Protein AF-A0A932G6Z7-F1 (afdb_monomer)

Solvent-accessible surface area (backbone atoms only — not comparable to full-atom values): 11734 Å² total; per-residue (Å²): 140,89,85,80,84,85,82,80,88,73,84,84,80,87,80,90,82,91,85,89,89,85,85,88,85,91,76,89,72,91,90,67,85,64,51,85,61,76,85,54,89,70,87,65,60,94,90,57,90,73,66,77,22,74,39,89,26,41,50,73,53,43,53,80,39,81,58,28,50,72,47,30,84,80,73,46,45,48,89,40,76,70,43,25,54,58,33,58,74,62,15,55,50,76,65,65,54,74,70,35,68,55,57,52,36,61,40,43,44,22,76,56,15,65,65,66,54,43,67,32,51,52,54,34,50,53,53,47,52,73,16,43,62,43,94,51,55,69,46,75,47,73,41,75,95,32,43,83,56,83,87,63,54,68,69,57,55,51,51,52,51,48,52,52,47,51,50,48,40,62,76,69,61,64,72,81,77,77,80,76,76,82,124

Foldseek 3Di:
DDDDDDDDDDADDDDDDDDDDDDDDDDDDDDDDDDDADDDPDQDDPPDLHQYAPDQQALACQCVAACSVVCCVPQNYCVDVVSVVVSLVRRNLNPQAAQDAHAAAEHEEECAARPGHCVSSVSNLVSNVRRHNHPHHRYYDYHYPDYSDPPDPPVVVVVSVVVSVVSCCVRVVPDDDDPPPPD

Secondary structure (DSSP, 8-state):
----PPPP----------------------SS--B--SS----PPTT------SS---TTTGGGSGGGGGGHHHH--TTSHHHHHHHHHH-TGGGPPTTB-PPPEEEEEETT-SSS-THHHHHHHHHHHHHB-SSS-EEEEEETT--SSTT--HHHHHHHHHHHHHHHHHHHTPPPPP-----

Structure (mmCIF, N/CA/C/O backbone):
data_AF-A0A932G6Z7-F1
#
_entry.id   AF-A0A932G6Z7-F1
#
loop_
_atom_site.group_PDB
_atom_site.id
_atom_site.type_symbol
_atom_site.label_atom_id
_atom_site.label_alt_id
_atom_site.label_comp_id
_atom_site.label_asym_id
_atom_site.label_entity_id
_atom_site.label_seq_id
_atom_site.pdbx_PDB_ins_code
_atom_site.Cartn_x
_atom_site.Cartn_y
_atom_site.Cartn_z
_atom_site.occupancy
_atom_site.B_iso_or_equiv
_atom_site.auth_seq_id
_atom_site.auth_comp_id
_atom_site.auth_asym_id
_atom_site.auth_atom_id
_atom_site.pdbx_PDB_model_num
ATOM 1 N N . MET A 1 1 ? -9.486 -44.397 3.264 1.00 36.16 1 MET A N 1
ATOM 2 C CA . MET A 1 1 ? -10.185 -43.629 2.216 1.00 36.16 1 MET A CA 1
ATOM 3 C C . MET A 1 1 ? -10.495 -42.276 2.840 1.00 36.16 1 MET A C 1
ATOM 5 O O . MET A 1 1 ? -11.397 -42.195 3.659 1.00 36.16 1 MET A O 1
ATOM 9 N N . LEU A 1 2 ? -9.593 -41.308 2.655 1.00 29.39 2 LEU A N 1
ATOM 10 C CA . LEU A 1 2 ? -9.665 -39.984 3.281 1.00 29.39 2 LEU A CA 1
ATOM 11 C C . LEU A 1 2 ? -10.451 -39.061 2.356 1.00 29.39 2 LEU A C 1
ATOM 13 O O . LEU A 1 2 ? -10.068 -38.905 1.200 1.00 29.39 2 LEU A O 1
ATOM 17 N N . ASP A 1 3 ? -11.512 -38.472 2.888 1.00 29.34 3 ASP A N 1
ATOM 18 C CA . ASP A 1 3 ? -12.291 -37.419 2.250 1.00 29.34 3 ASP A CA 1
ATOM 19 C C . ASP A 1 3 ? -11.984 -36.110 3.001 1.00 29.34 3 ASP A C 1
ATOM 21 O O . ASP A 1 3 ? -12.070 -36.055 4.230 1.00 29.34 3 ASP A O 1
ATOM 25 N N . GLN A 1 4 ? -11.542 -35.079 2.286 1.00 30.92 4 GLN A N 1
ATOM 26 C CA . GLN A 1 4 ? -11.271 -33.731 2.803 1.00 30.92 4 GLN A CA 1
ATOM 27 C C . GLN A 1 4 ? -11.866 -32.736 1.803 1.00 30.92 4 GLN A C 1
ATOM 29 O O . GLN A 1 4 ? -11.413 -32.720 0.656 1.00 30.92 4 GLN A O 1
ATOM 34 N N . PRO A 1 5 ? -12.826 -31.873 2.182 1.00 38.75 5 PRO A N 1
ATOM 35 C CA . PRO A 1 5 ? -13.244 -30.797 1.306 1.00 38.75 5 PRO A CA 1
ATOM 36 C C . PRO A 1 5 ? -12.415 -29.527 1.545 1.00 38.75 5 PRO A C 1
ATOM 38 O O . PRO A 1 5 ? -12.174 -29.090 2.671 1.00 38.75 5 PRO A O 1
ATOM 41 N N . PHE A 1 6 ? -12.004 -28.939 0.425 1.00 31.73 6 PHE A N 1
ATOM 42 C CA . PHE A 1 6 ? -11.319 -27.660 0.272 1.00 31.73 6 PHE A CA 1
ATOM 43 C C . PHE A 1 6 ? -12.114 -26.487 0.877 1.00 31.73 6 PHE A C 1
ATOM 45 O O . PHE A 1 6 ? -13.291 -26.294 0.574 1.00 31.73 6 PHE A O 1
ATOM 52 N N . GLY A 1 7 ? -11.447 -25.656 1.684 1.00 30.70 7 GLY A N 1
ATOM 53 C CA . GLY A 1 7 ? -11.992 -24.404 2.215 1.00 30.70 7 GLY A CA 1
ATOM 54 C C . GLY A 1 7 ? -11.904 -23.258 1.202 1.00 30.70 7 GLY A C 1
ATOM 55 O O . GLY A 1 7 ? -10.824 -22.915 0.728 1.00 30.70 7 GLY A O 1
ATOM 56 N N . GLN A 1 8 ? -13.050 -22.657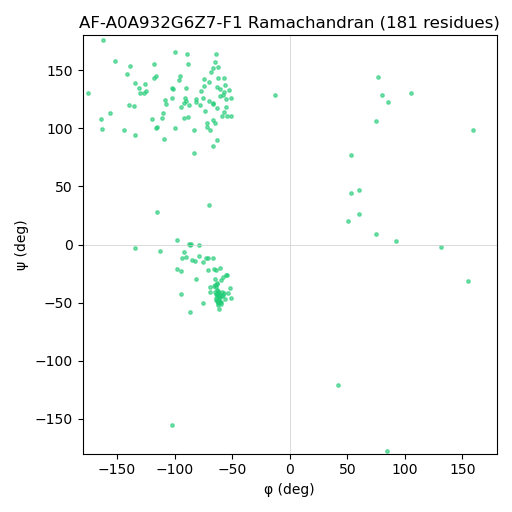 0.885 1.00 33.31 8 GLN A N 1
ATOM 57 C CA . GLN A 1 8 ? -13.179 -21.492 0.009 1.00 33.31 8 GLN A CA 1
ATOM 58 C C . GLN A 1 8 ? -12.611 -20.228 0.680 1.00 33.31 8 GLN A C 1
ATOM 60 O O . GLN A 1 8 ? -13.047 -19.831 1.761 1.00 33.31 8 GLN A O 1
ATOM 65 N N . GLY A 1 9 ? -11.649 -19.573 0.024 1.00 29.45 9 GLY A N 1
ATOM 66 C CA . GLY A 1 9 ? -11.126 -18.267 0.422 1.00 29.45 9 GLY A CA 1
ATOM 67 C C . GLY A 1 9 ? -12.145 -17.163 0.147 1.00 29.45 9 GLY A C 1
ATOM 68 O O . GLY A 1 9 ? -12.299 -16.721 -0.988 1.00 29.45 9 GLY A O 1
ATOM 69 N N . GLN A 1 10 ? -12.850 -16.718 1.185 1.00 31.25 10 GLN A N 1
ATOM 70 C CA . GLN A 1 10 ? -13.797 -15.608 1.101 1.00 31.25 10 GLN A CA 1
ATOM 71 C C . GLN A 1 10 ? -13.101 -14.301 1.505 1.00 31.25 10 GLN A C 1
ATOM 73 O O . GLN A 1 10 ? -12.626 -14.152 2.633 1.00 31.25 10 GLN A O 1
ATOM 78 N N . LEU A 1 11 ? -13.044 -13.347 0.573 1.00 31.05 11 LEU A N 1
ATOM 79 C CA . LEU A 1 11 ? -12.579 -11.981 0.810 1.00 31.05 11 LEU A CA 1
ATOM 80 C C . LEU A 1 11 ? -13.435 -11.349 1.927 1.00 31.05 11 LEU A C 1
ATOM 82 O O . LEU A 1 11 ? -14.637 -11.144 1.749 1.00 31.05 11 LEU A O 1
ATOM 86 N N . ARG A 1 12 ? -12.850 -11.036 3.090 1.00 35.59 12 ARG A N 1
ATOM 87 C CA . ARG A 1 12 ? -13.565 -10.309 4.154 1.00 35.59 12 ARG A CA 1
ATOM 88 C C . ARG A 1 12 ? -13.533 -8.806 3.879 1.00 35.59 12 ARG A C 1
ATOM 90 O O . ARG A 1 12 ? -12.562 -8.129 4.203 1.00 35.59 12 ARG A O 1
ATOM 97 N N . LEU A 1 13 ? -14.622 -8.298 3.307 1.00 29.23 13 LEU A N 1
ATOM 98 C CA . LEU A 1 13 ? -14.955 -6.875 3.242 1.00 29.23 13 LEU A CA 1
ATOM 99 C C . LEU A 1 13 ? -15.599 -6.455 4.573 1.00 29.23 13 LEU A C 1
ATOM 101 O O . LEU A 1 13 ? -16.587 -7.055 4.992 1.00 29.23 13 LEU A O 1
ATOM 105 N N . VAL A 1 14 ? -15.070 -5.432 5.241 1.00 33.81 14 VAL A N 1
ATOM 106 C CA . VAL A 1 14 ? -15.697 -4.857 6.445 1.00 33.81 14 VAL A CA 1
ATOM 107 C C . VAL A 1 14 ? -16.409 -3.558 6.062 1.00 33.81 14 VAL A C 1
ATOM 109 O O . VAL A 1 14 ? -15.795 -2.671 5.473 1.00 33.81 14 VAL A O 1
ATOM 112 N N . ARG A 1 15 ? -17.704 -3.441 6.396 1.00 31.11 15 ARG A N 1
ATOM 113 C CA . ARG A 1 15 ? -18.511 -2.212 6.282 1.00 31.11 15 ARG A CA 1
ATOM 114 C C . ARG A 1 15 ? -19.273 -1.958 7.597 1.00 31.11 15 ARG A C 1
ATOM 116 O O . ARG A 1 15 ? -19.944 -2.866 8.072 1.00 31.11 15 ARG A O 1
ATOM 123 N N . GLN A 1 16 ? -19.243 -0.697 8.060 1.00 30.94 16 GLN A N 1
ATOM 124 C CA . GLN A 1 16 ? -19.968 -0.068 9.199 1.00 30.94 16 GLN A CA 1
ATOM 125 C C . GLN A 1 16 ? -19.422 -0.399 10.609 1.00 30.94 16 GLN A C 1
ATOM 127 O O . GLN A 1 16 ? -18.936 -1.499 10.824 1.00 30.94 16 GLN A O 1
ATOM 132 N N . SER A 1 17 ? -19.409 0.497 11.612 1.00 28.52 17 SER A N 1
ATOM 133 C CA . SER A 1 17 ? -20.384 1.527 12.026 1.00 28.52 17 SER A CA 1
ATOM 134 C C . SER A 1 17 ? -19.762 2.755 12.736 1.00 28.52 17 SER A C 1
ATOM 136 O O . SER A 1 17 ? -18.696 2.670 13.335 1.00 28.52 17 SER A O 1
ATOM 138 N N . LYS A 1 18 ? -20.496 3.880 12.721 1.00 30.78 18 LYS A N 1
ATOM 139 C CA . LYS A 1 18 ? -20.180 5.197 13.319 1.00 30.78 18 LYS A CA 1
ATOM 140 C C . LYS A 1 18 ? -20.028 5.172 14.852 1.00 30.78 18 LYS A C 1
ATOM 142 O O . LYS A 1 18 ? -20.862 4.570 15.522 1.00 30.78 18 LYS A O 1
ATOM 147 N N . GLY A 1 19 ? -19.088 5.956 15.402 1.00 26.06 19 GLY A N 1
ATOM 148 C CA . GLY A 1 19 ? -19.134 6.366 16.814 1.00 26.06 19 GLY A CA 1
ATOM 149 C C . GLY A 1 19 ? -17.822 6.821 17.475 1.00 26.06 19 GLY A C 1
ATOM 150 O O . GLY A 1 19 ? -17.115 6.006 18.045 1.00 26.06 19 GLY A O 1
ATOM 151 N N . LEU A 1 20 ? -17.649 8.148 17.533 1.00 26.67 20 LEU A N 1
ATOM 152 C CA . LEU A 1 20 ? -17.114 8.944 18.655 1.00 26.67 20 LEU A CA 1
ATOM 153 C C . LEU A 1 20 ? -15.590 9.063 18.942 1.00 26.67 20 LEU A C 1
ATOM 155 O O . LEU A 1 20 ? -14.887 8.109 19.246 1.00 26.67 20 LEU A O 1
ATOM 159 N N . PHE A 1 21 ? -15.227 10.349 19.059 1.00 25.97 21 PHE A N 1
ATOM 160 C CA . PHE A 1 21 ? -14.163 11.020 19.822 1.00 25.97 21 PHE A CA 1
ATOM 161 C C . PHE A 1 21 ? -12.904 11.563 19.126 1.00 25.97 21 PHE A C 1
ATOM 163 O O . PHE A 1 21 ? -12.244 10.935 18.308 1.00 25.97 21 PHE A O 1
ATOM 170 N N . LYS A 1 22 ? -12.666 12.832 19.484 1.00 26.36 22 LYS A N 1
ATOM 171 C CA . LYS A 1 22 ? -11.754 13.832 18.936 1.00 26.36 22 LYS A CA 1
ATOM 172 C C . LYS A 1 22 ? -10.363 13.765 19.575 1.00 26.36 22 LYS A C 1
ATOM 174 O O . LYS A 1 22 ? -10.242 13.511 20.767 1.00 26.36 22 LYS A O 1
ATOM 179 N N . ASN A 1 23 ? -9.417 14.256 18.776 1.00 22.56 23 ASN A N 1
ATOM 180 C CA . ASN A 1 23 ? -8.182 14.967 19.114 1.00 22.56 23 ASN A CA 1
ATOM 181 C C . ASN A 1 23 ? -6.902 14.185 19.458 1.00 22.56 23 ASN A C 1
ATOM 183 O O . ASN A 1 23 ? -6.791 13.500 20.465 1.00 22.56 23 ASN A O 1
ATOM 187 N N . THR A 1 24 ? -5.903 14.530 18.634 1.00 24.61 24 THR A N 1
ATOM 188 C CA . THR A 1 24 ? -4.466 14.627 18.910 1.00 24.61 24 THR A CA 1
ATOM 189 C C . THR A 1 24 ? -3.709 13.312 19.019 1.00 24.61 24 THR A C 1
ATOM 191 O O . THR A 1 24 ? -3.724 12.681 20.060 1.00 24.61 24 THR A O 1
ATOM 194 N N . PHE A 1 25 ? -2.916 12.987 17.991 1.00 24.73 25 PHE A N 1
ATOM 195 C CA . PHE A 1 25 ? -1.488 12.713 18.191 1.00 24.73 25 PHE A CA 1
ATOM 196 C C . PHE A 1 25 ? -0.728 12.767 16.857 1.00 24.73 25 PHE A C 1
ATOM 198 O O . PHE A 1 25 ? -0.855 11.902 15.998 1.00 24.73 25 PHE A O 1
ATOM 205 N N . 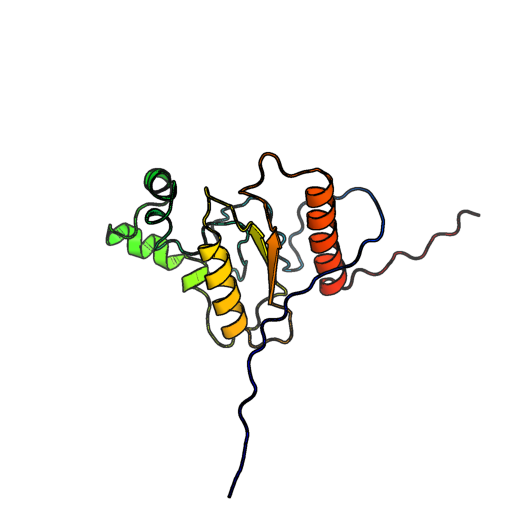LYS A 1 26 ? 0.072 13.823 16.695 1.00 25.59 26 LYS A N 1
ATOM 206 C CA . LYS A 1 26 ? 1.150 13.923 15.711 1.00 25.59 26 LYS A CA 1
ATOM 207 C C . LYS A 1 26 ? 2.434 13.615 16.480 1.00 25.59 26 LYS A C 1
ATOM 209 O O . LYS A 1 26 ? 2.895 14.473 17.222 1.00 25.59 26 LYS A O 1
ATOM 214 N N . SER A 1 27 ? 2.970 12.400 16.382 1.00 24.16 27 SER A N 1
ATOM 215 C CA . SER A 1 27 ? 4.398 12.116 16.616 1.00 24.16 27 SER A CA 1
ATOM 216 C C . SER A 1 27 ? 4.745 10.651 16.320 1.00 24.16 27 SER A C 1
ATOM 218 O O . SER A 1 27 ? 4.067 9.732 16.758 1.00 24.16 27 SER A O 1
ATOM 220 N N . SER A 1 28 ? 5.807 10.498 15.527 1.00 31.17 28 SER A N 1
ATOM 221 C CA . SER A 1 28 ? 6.764 9.386 15.404 1.00 31.17 28 SER A CA 1
ATOM 222 C C . SER A 1 28 ? 6.732 8.326 16.508 1.00 31.17 28 SER A C 1
ATOM 224 O O . SER A 1 28 ? 7.012 8.703 17.639 1.00 31.17 28 SER A O 1
ATOM 226 N N . TRP A 1 29 ? 6.633 7.024 16.188 1.00 27.31 29 TRP A N 1
ATOM 227 C CA . TRP A 1 29 ? 7.023 5.972 17.145 1.00 27.31 29 TRP A CA 1
ATOM 228 C C . TRP A 1 29 ? 7.680 4.746 16.493 1.00 27.31 29 TRP A C 1
ATOM 230 O O . TRP A 1 29 ? 7.037 3.827 15.991 1.00 27.31 29 TRP A O 1
ATOM 240 N N . HIS A 1 30 ? 9.014 4.749 16.556 1.00 28.64 30 HIS A N 1
ATOM 241 C CA . HIS A 1 30 ? 9.853 3.555 16.586 1.00 28.64 30 HIS A CA 1
ATOM 242 C C . HIS A 1 30 ? 9.490 2.737 17.840 1.00 28.64 30 HIS A C 1
ATOM 244 O O . HIS A 1 30 ? 9.384 3.313 18.920 1.00 28.64 30 HIS A O 1
ATOM 250 N N . GLY A 1 31 ? 9.316 1.415 17.720 1.00 23.75 31 GLY A N 1
ATOM 251 C CA . GLY A 1 31 ? 9.222 0.522 18.893 1.00 23.75 31 GLY A CA 1
ATOM 252 C C . GLY A 1 31 ? 8.065 -0.483 18.927 1.00 23.75 31 GLY A C 1
ATOM 253 O O . GLY A 1 31 ? 8.016 -1.310 19.830 1.00 23.75 31 GLY A O 1
ATOM 254 N N . GLY A 1 32 ? 7.167 -0.487 17.942 1.00 26.03 32 GLY A N 1
ATOM 255 C CA . GLY A 1 32 ? 6.090 -1.476 17.848 1.00 26.03 32 GLY A CA 1
ATOM 256 C C . GLY A 1 32 ? 5.517 -1.473 16.442 1.00 26.03 32 GLY A C 1
ATOM 257 O O . GLY A 1 32 ? 4.768 -0.575 16.087 1.00 26.03 32 GLY A O 1
ATOM 258 N N . ARG A 1 33 ? 5.953 -2.430 15.614 1.00 33.78 33 ARG A N 1
ATOM 259 C CA . ARG A 1 33 ? 5.746 -2.451 14.156 1.00 33.78 33 ARG A CA 1
ATOM 260 C C . ARG A 1 33 ? 4.259 -2.541 13.781 1.00 33.78 33 ARG A C 1
ATOM 262 O O . ARG A 1 33 ? 3.732 -3.640 13.614 1.00 33.78 33 ARG A O 1
ATOM 269 N N . LEU A 1 34 ? 3.628 -1.381 13.625 1.00 33.59 34 LEU A N 1
ATOM 270 C CA . LEU A 1 34 ? 2.412 -1.153 12.853 1.00 33.59 34 LEU A CA 1
ATOM 271 C C . LEU A 1 34 ? 2.723 -0.172 11.732 1.00 33.59 34 LEU A C 1
ATOM 273 O O . LEU A 1 34 ? 3.513 0.752 11.921 1.00 33.59 34 LEU A O 1
ATOM 277 N N . VAL A 1 35 ? 2.102 -0.378 10.574 1.00 41.88 35 VAL A N 1
ATOM 278 C CA . VAL A 1 35 ? 2.218 0.551 9.453 1.00 41.88 35 VAL A CA 1
ATOM 279 C C . VAL A 1 35 ? 0.878 1.241 9.246 1.00 41.88 35 VAL A C 1
ATOM 281 O O . VAL A 1 35 ? -0.094 0.614 8.827 1.00 41.88 35 VAL A O 1
ATOM 284 N N . ASP A 1 36 ? 0.842 2.527 9.589 1.00 33.22 36 ASP A N 1
ATOM 285 C CA . ASP A 1 36 ? -0.224 3.454 9.217 1.00 33.22 36 ASP A CA 1
ATOM 286 C C . ASP A 1 36 ? 0.191 4.204 7.946 1.00 33.22 36 ASP A C 1
ATOM 288 O O . ASP A 1 36 ? 1.372 4.456 7.707 1.00 33.22 36 ASP A O 1
ATOM 292 N N . SER A 1 37 ? -0.782 4.499 7.094 1.00 39.56 37 SER A N 1
ATOM 293 C CA . SER A 1 37 ? -0.567 4.825 5.693 1.00 39.56 37 SER A CA 1
ATOM 294 C C . SER A 1 37 ? -1.351 6.042 5.239 1.00 39.56 37 SER A C 1
ATOM 296 O O . SER A 1 37 ? -2.509 5.988 4.814 1.00 39.56 37 SER A O 1
ATOM 298 N N . ALA A 1 38 ? -0.673 7.173 5.305 1.00 29.20 38 ALA A N 1
ATOM 299 C CA . ALA A 1 38 ? -0.937 8.324 4.466 1.00 29.20 38 ALA A CA 1
ATOM 300 C C . ALA A 1 38 ? 0.434 8.886 4.076 1.00 29.20 38 ALA A C 1
ATOM 302 O O . ALA A 1 38 ? 1.235 9.196 4.953 1.00 29.20 38 ALA A O 1
ATOM 303 N N . ASP A 1 39 ? 0.706 8.931 2.773 1.00 27.58 39 ASP A N 1
ATOM 304 C CA . ASP A 1 39 ? 1.860 9.593 2.161 1.00 27.58 39 ASP A CA 1
ATOM 305 C C . ASP A 1 39 ? 3.247 9.222 2.701 1.00 27.58 39 ASP A C 1
ATOM 307 O O . ASP A 1 39 ? 3.895 10.018 3.379 1.00 27.58 39 ASP A O 1
ATOM 311 N N . THR A 1 40 ? 3.800 8.060 2.334 1.00 27.48 40 THR A N 1
ATOM 312 C CA . THR A 1 40 ? 5.269 7.972 2.209 1.00 27.48 40 THR A CA 1
ATOM 313 C C . THR A 1 40 ? 5.717 6.853 1.271 1.00 27.48 40 THR A C 1
ATOM 315 O O . THR A 1 40 ? 5.616 5.667 1.591 1.00 27.48 40 THR A O 1
ATOM 318 N N . ALA A 1 41 ? 6.314 7.231 0.139 1.00 28.42 41 ALA A N 1
ATOM 319 C CA . ALA A 1 41 ? 7.280 6.391 -0.559 1.00 28.42 41 ALA A CA 1
ATOM 320 C C . ALA A 1 41 ? 8.527 6.274 0.334 1.00 28.42 41 ALA A C 1
ATOM 322 O O . ALA A 1 41 ? 9.452 7.076 0.245 1.00 28.42 41 ALA A O 1
ATOM 323 N N . SER A 1 42 ? 8.524 5.336 1.283 1.00 29.27 42 SER A N 1
ATOM 324 C CA . SER A 1 42 ? 9.700 5.080 2.114 1.00 29.27 42 SER A CA 1
ATOM 325 C C . SER A 1 42 ? 10.556 3.991 1.471 1.00 29.27 42 SER A C 1
ATOM 327 O O . SER A 1 42 ? 10.100 2.876 1.227 1.00 29.27 42 SER A O 1
ATOM 329 N N . ARG A 1 43 ? 11.816 4.338 1.181 1.00 29.70 43 ARG A N 1
ATOM 330 C CA . ARG A 1 43 ? 12.888 3.381 0.890 1.00 29.70 43 ARG A CA 1
ATOM 331 C C . ARG A 1 43 ? 13.038 2.464 2.103 1.00 29.70 43 ARG A C 1
ATOM 333 O O . ARG A 1 43 ? 13.473 2.913 3.160 1.00 29.70 43 ARG A O 1
ATOM 340 N N . THR A 1 44 ? 12.669 1.198 1.967 1.00 33.94 44 THR A N 1
ATOM 341 C CA . THR A 1 44 ? 12.939 0.186 2.991 1.00 33.94 44 THR A CA 1
ATOM 342 C C . THR A 1 44 ? 14.317 -0.412 2.740 1.00 33.94 44 THR A C 1
ATOM 344 O O . THR A 1 44 ? 14.567 -0.954 1.663 1.00 33.94 44 THR A O 1
ATOM 347 N N . ALA A 1 45 ? 15.210 -0.287 3.722 1.00 27.33 45 ALA A N 1
ATOM 348 C CA . ALA A 1 45 ? 16.475 -1.012 3.752 1.00 27.33 45 ALA A CA 1
ATOM 349 C C . ALA A 1 45 ? 16.230 -2.528 3.881 1.00 27.33 45 ALA A C 1
ATOM 351 O O . ALA A 1 45 ? 15.170 -2.964 4.340 1.00 27.33 45 ALA A O 1
ATOM 352 N N . GLU A 1 46 ? 17.216 -3.321 3.458 1.00 27.00 46 GLU A N 1
ATOM 353 C CA . GLU A 1 46 ? 17.182 -4.784 3.491 1.00 27.00 46 GLU A CA 1
ATOM 354 C C . GLU A 1 46 ? 16.800 -5.311 4.885 1.00 27.00 46 GLU A C 1
ATOM 356 O O . GLU A 1 46 ? 17.414 -4.964 5.893 1.00 27.00 46 GLU A O 1
ATOM 361 N N . GLY A 1 47 ? 15.766 -6.156 4.942 1.00 33.94 47 GLY A N 1
ATOM 362 C CA . GLY A 1 47 ? 15.319 -6.816 6.174 1.00 33.94 47 GLY A CA 1
ATOM 363 C C . GLY A 1 47 ? 14.230 -6.094 6.975 1.00 33.94 47 GLY A C 1
ATOM 364 O O . GLY A 1 47 ? 13.837 -6.601 8.025 1.00 33.94 47 GLY A O 1
ATOM 365 N N . ASP A 1 48 ? 13.706 -4.959 6.504 1.00 36.44 48 ASP A N 1
ATOM 366 C CA . ASP A 1 48 ? 12.614 -4.252 7.182 1.00 36.44 48 ASP A CA 1
ATOM 367 C C . ASP A 1 48 ? 11.243 -4.719 6.650 1.00 36.44 48 ASP A C 1
ATOM 369 O O . ASP A 1 48 ? 10.861 -4.406 5.523 1.00 36.44 48 ASP A O 1
ATOM 373 N N . ASP A 1 49 ? 10.477 -5.465 7.460 1.00 46.28 49 ASP A N 1
ATOM 374 C CA . ASP A 1 49 ? 9.109 -5.943 7.156 1.00 46.28 49 ASP A CA 1
ATOM 375 C C . ASP A 1 49 ? 8.061 -4.797 7.139 1.00 46.28 49 ASP A C 1
ATOM 377 O O . ASP A 1 49 ? 6.915 -4.961 7.574 1.00 46.28 49 ASP A O 1
ATOM 381 N N . ARG A 1 50 ? 8.448 -3.595 6.695 1.00 44.56 50 ARG A N 1
ATOM 382 C CA . ARG A 1 50 ? 7.553 -2.443 6.561 1.00 44.56 50 ARG A CA 1
ATOM 383 C C . ARG A 1 50 ? 6.720 -2.608 5.304 1.00 44.56 50 ARG A C 1
ATOM 385 O O . ARG A 1 50 ? 7.230 -2.673 4.192 1.00 44.56 50 ARG A O 1
ATOM 392 N N . VAL A 1 51 ? 5.413 -2.652 5.503 1.00 44.06 51 VAL A N 1
ATOM 393 C CA . VAL A 1 51 ? 4.423 -2.711 4.438 1.00 44.06 51 VAL A CA 1
ATOM 394 C C . VAL A 1 51 ? 4.054 -1.288 4.010 1.00 44.06 51 VAL A C 1
ATOM 396 O O . VAL A 1 51 ? 3.388 -0.601 4.774 1.00 44.06 51 VAL A O 1
ATOM 399 N N . PRO A 1 52 ? 4.443 -0.809 2.821 1.00 44.38 52 PRO A N 1
ATOM 400 C CA . PRO A 1 52 ? 4.042 0.519 2.366 1.00 44.38 52 PRO A CA 1
ATOM 401 C C . PRO A 1 52 ? 2.538 0.555 2.082 1.00 44.38 52 PRO A C 1
ATOM 403 O O . PRO A 1 52 ? 1.968 -0.438 1.630 1.00 44.38 52 PRO A O 1
ATOM 406 N N . ALA A 1 53 ? 1.886 1.703 2.289 1.00 47.97 53 ALA A N 1
ATOM 407 C CA . ALA A 1 53 ? 0.501 1.880 1.852 1.00 47.97 53 ALA A CA 1
ATOM 408 C C . ALA A 1 53 ? 0.204 3.256 1.230 1.00 47.97 53 ALA A C 1
ATOM 410 O O . ALA A 1 53 ? 0.947 4.212 1.431 1.00 47.97 53 ALA A O 1
ATOM 411 N N . GLN A 1 54 ? -0.813 3.269 0.350 1.00 51.31 54 GLN A N 1
ATOM 412 C CA . GLN A 1 54 ? -1.076 4.276 -0.706 1.00 51.31 54 GLN A CA 1
ATOM 413 C C . GLN A 1 54 ? 0.124 4.594 -1.614 1.00 51.31 54 GLN A C 1
ATOM 415 O O . GLN A 1 54 ? 0.172 5.624 -2.277 1.00 51.31 54 GLN A O 1
ATOM 420 N N . GLY A 1 55 ? 1.103 3.692 -1.650 1.00 65.75 55 GLY A N 1
ATOM 421 C CA . GLY A 1 55 ? 2.318 3.847 -2.430 1.00 65.75 55 GLY A CA 1
ATOM 422 C C . GLY A 1 55 ? 2.280 3.073 -3.739 1.00 65.75 55 GLY A C 1
ATOM 423 O O . GLY A 1 55 ? 1.500 2.141 -3.937 1.00 65.75 55 GLY A O 1
ATOM 424 N N . VAL A 1 56 ? 3.215 3.415 -4.612 1.00 83.75 56 VAL A N 1
ATOM 425 C CA . VAL A 1 56 ? 3.593 2.568 -5.736 1.00 83.75 56 VAL A CA 1
ATOM 426 C C . VAL A 1 56 ? 4.219 1.282 -5.177 1.00 83.75 56 VAL A C 1
ATOM 428 O O . VAL A 1 56 ? 5.335 1.291 -4.671 1.00 83.75 56 VAL A O 1
ATOM 431 N N . MET A 1 57 ? 3.483 0.168 -5.206 1.00 86.94 57 MET A N 1
ATOM 432 C CA . MET A 1 57 ? 3.932 -1.108 -4.602 1.00 86.94 57 MET A CA 1
ATOM 433 C C . MET A 1 57 ? 4.540 -2.085 -5.611 1.00 86.94 57 MET A C 1
ATOM 435 O O . MET A 1 57 ? 5.285 -2.996 -5.246 1.00 86.94 57 MET A O 1
ATOM 439 N N . ASP A 1 58 ? 4.219 -1.901 -6.889 1.00 94.38 58 ASP A N 1
ATOM 440 C CA . ASP A 1 58 ? 4.771 -2.684 -7.992 1.00 94.38 58 ASP A CA 1
ATOM 441 C C . ASP A 1 58 ? 5.706 -1.775 -8.782 1.00 94.38 58 ASP A C 1
ATOM 443 O O . ASP A 1 58 ? 5.297 -1.081 -9.715 1.00 94.38 58 ASP A O 1
ATOM 447 N N . MET A 1 59 ? 6.972 -1.785 -8.377 1.00 94.62 59 MET A N 1
ATOM 448 C CA . MET A 1 59 ? 7.997 -0.936 -8.973 1.00 94.62 59 MET A CA 1
ATOM 449 C C . MET A 1 59 ? 8.399 -1.400 -10.376 1.00 94.62 59 MET A C 1
ATOM 451 O O . MET A 1 59 ? 9.050 -0.655 -11.094 1.00 94.62 59 MET A O 1
ATOM 455 N N . LEU A 1 60 ? 7.996 -2.600 -10.805 1.00 96.31 60 LEU A N 1
ATOM 456 C CA . LEU A 1 60 ? 8.312 -3.102 -12.144 1.00 96.31 60 LEU A CA 1
ATOM 457 C C . LEU A 1 60 ? 7.258 -2.724 -13.182 1.00 96.31 60 LEU A C 1
ATOM 459 O O . LEU A 1 60 ? 7.452 -2.949 -14.372 1.00 96.31 60 LEU A O 1
ATOM 463 N N . ARG A 1 61 ? 6.105 -2.197 -12.763 1.00 96.31 61 ARG A N 1
ATOM 464 C CA . ARG A 1 61 ? 5.015 -1.875 -13.694 1.00 96.31 61 ARG A CA 1
ATOM 465 C C . ARG A 1 61 ? 4.378 -0.513 -13.482 1.00 96.31 61 ARG A C 1
ATOM 467 O O . ARG A 1 61 ? 3.514 -0.162 -14.275 1.00 96.31 61 ARG A O 1
ATOM 474 N N . PHE A 1 62 ? 4.780 0.255 -12.470 1.00 94.06 62 PHE A N 1
ATOM 475 C CA . PHE A 1 62 ? 4.156 1.550 -12.165 1.00 94.06 62 PHE A CA 1
ATOM 476 C C . PHE A 1 62 ? 4.116 2.508 -13.362 1.00 94.06 62 PHE A C 1
ATOM 478 O O . PHE A 1 62 ? 3.086 3.117 -13.625 1.00 94.06 62 PHE A O 1
ATOM 485 N N . HIS A 1 63 ? 5.203 2.575 -14.136 1.00 94.19 63 HIS A N 1
ATOM 486 C CA . HIS A 1 63 ? 5.333 3.461 -15.294 1.00 94.19 63 HIS A CA 1
ATOM 487 C C . HIS A 1 63 ? 4.394 3.095 -16.454 1.00 94.19 63 HIS A C 1
ATOM 489 O O . HIS A 1 63 ? 4.222 3.886 -17.374 1.00 94.19 63 HIS A O 1
ATOM 495 N N . LYS A 1 64 ? 3.750 1.919 -16.410 1.00 95.31 64 LYS A N 1
ATOM 496 C CA . LYS A 1 64 ? 2.783 1.464 -17.422 1.00 95.31 64 LYS A CA 1
ATOM 497 C C . LYS A 1 64 ? 1.358 1.955 -17.149 1.00 95.31 64 LYS A C 1
ATOM 499 O O . LYS A 1 64 ? 0.457 1.624 -17.914 1.00 95.31 64 LYS A O 1
ATOM 504 N N . PHE A 1 65 ? 1.137 2.704 -16.066 1.00 93.31 65 PHE A N 1
ATOM 505 C CA . PHE A 1 65 ? -0.184 3.175 -15.656 1.00 93.31 65 PHE A CA 1
ATOM 506 C C . PHE A 1 65 ? -0.213 4.697 -15.498 1.00 93.31 65 PHE A C 1
ATOM 508 O O . PHE A 1 65 ? 0.659 5.271 -14.851 1.00 93.31 65 PHE A O 1
ATOM 515 N N . THR A 1 66 ? -1.240 5.321 -16.086 1.00 90.94 66 THR A N 1
ATOM 516 C CA . THR A 1 66 ? -1.575 6.752 -15.965 1.00 90.94 66 THR A CA 1
ATOM 517 C C . THR A 1 66 ? -0.349 7.680 -16.030 1.00 90.94 66 THR A C 1
ATOM 519 O O . THR A 1 66 ? 0.381 7.669 -17.024 1.00 90.94 66 THR A O 1
ATOM 522 N N . ILE A 1 67 ? -0.108 8.482 -14.989 1.00 90.62 67 ILE A N 1
ATOM 523 C CA . ILE A 1 67 ? 1.007 9.433 -14.900 1.00 90.62 67 ILE A CA 1
ATOM 524 C C . ILE A 1 67 ? 2.299 8.791 -14.376 1.00 90.62 67 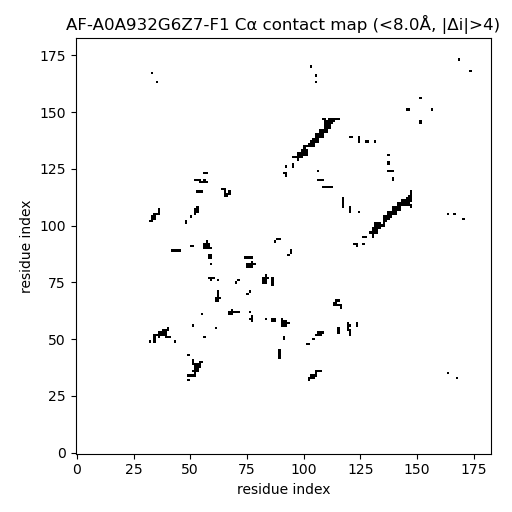ILE A C 1
ATOM 526 O O . ILE A 1 67 ? 3.323 9.460 -14.280 1.00 90.62 67 ILE A O 1
ATOM 530 N N . GLY A 1 68 ? 2.292 7.489 -14.074 1.00 88.62 68 GLY A N 1
ATOM 531 C CA . GLY A 1 68 ? 3.449 6.783 -13.530 1.00 88.62 68 GLY A CA 1
ATOM 532 C C . GLY A 1 68 ? 4.688 6.864 -14.421 1.00 88.62 68 GLY A C 1
ATOM 533 O O . GLY A 1 68 ? 5.803 6.839 -13.910 1.00 88.62 68 GLY A O 1
ATOM 534 N N . HIS A 1 69 ? 4.518 7.011 -15.740 1.00 92.94 69 HIS A N 1
ATOM 535 C CA . HIS A 1 69 ? 5.627 7.214 -16.676 1.00 92.94 69 HIS A CA 1
ATOM 536 C C . HIS A 1 69 ? 6.450 8.474 -16.360 1.00 92.94 69 HIS A C 1
ATOM 538 O O . HIS A 1 69 ? 7.650 8.484 -16.593 1.00 92.94 69 HIS A O 1
ATOM 544 N N . ALA A 1 70 ? 5.842 9.520 -15.792 1.00 92.00 70 ALA A N 1
ATOM 545 C CA . ALA A 1 70 ? 6.551 10.747 -15.437 1.00 92.00 70 ALA A 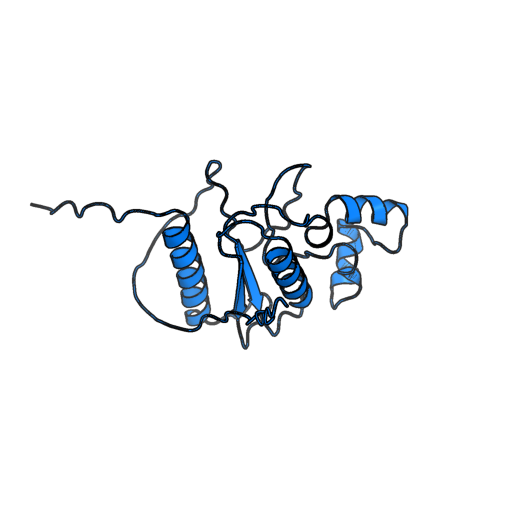CA 1
ATOM 546 C C . ALA A 1 70 ? 7.491 10.556 -14.234 1.00 92.00 70 ALA A C 1
ATOM 548 O O . ALA A 1 70 ? 8.441 11.315 -14.078 1.00 92.00 70 ALA A O 1
ATOM 549 N N . TRP A 1 71 ? 7.265 9.537 -13.398 1.00 91.44 71 TRP A N 1
ATOM 550 C CA . TRP A 1 71 ? 8.095 9.259 -12.220 1.00 91.44 71 TRP A CA 1
ATOM 551 C C . TRP A 1 71 ? 9.305 8.371 -12.525 1.00 91.44 71 TRP A C 1
ATOM 553 O O . TRP A 1 71 ? 10.080 8.066 -11.619 1.00 91.44 71 TRP A O 1
ATOM 563 N N . THR A 1 72 ? 9.510 7.955 -13.780 1.00 93.12 72 THR A N 1
ATOM 564 C CA . THR A 1 72 ? 10.727 7.219 -14.161 1.00 93.12 72 THR A CA 1
ATOM 565 C C . THR A 1 72 ? 11.982 8.070 -14.006 1.00 93.12 72 THR A C 1
ATOM 567 O O . THR A 1 72 ? 13.059 7.512 -13.855 1.00 93.12 72 THR A O 1
ATOM 570 N N . ILE A 1 73 ? 11.859 9.402 -14.000 1.00 92.81 73 ILE A N 1
ATOM 571 C CA . ILE A 1 73 ? 12.981 10.304 -13.710 1.00 92.81 73 ILE A CA 1
ATOM 572 C C . ILE A 1 73 ? 13.517 10.129 -12.282 1.00 92.81 73 ILE A C 1
ATOM 574 O O . ILE A 1 73 ? 14.720 10.239 -12.067 1.00 92.81 73 ILE A O 1
ATOM 578 N N . ASP A 1 74 ? 12.641 9.806 -11.325 1.00 88.81 74 ASP A N 1
ATOM 579 C CA . ASP A 1 74 ? 13.003 9.646 -9.914 1.00 88.81 74 ASP A CA 1
ATOM 580 C C . ASP A 1 74 ? 13.307 8.186 -9.557 1.00 88.81 74 ASP A C 1
ATOM 582 O O . ASP A 1 74 ? 14.245 7.895 -8.814 1.00 88.81 74 ASP A O 1
ATOM 586 N N . TYR A 1 75 ? 12.493 7.253 -10.061 1.00 86.56 75 TYR A N 1
ATOM 587 C CA . TYR A 1 75 ? 12.595 5.835 -9.706 1.00 86.56 75 TYR A CA 1
ATOM 588 C C . TYR A 1 75 ? 13.439 5.010 -10.680 1.00 86.56 75 TYR A C 1
ATOM 590 O O . TYR A 1 75 ? 13.924 3.946 -10.292 1.00 86.56 75 TYR A O 1
ATOM 598 N N . GLY A 1 76 ? 13.596 5.464 -11.921 1.00 92.81 76 GLY A N 1
ATOM 599 C CA . GLY A 1 76 ? 14.041 4.643 -13.045 1.00 92.81 76 GLY A CA 1
ATOM 600 C C . GLY A 1 76 ? 12.893 3.876 -13.712 1.00 92.81 76 GLY A C 1
ATOM 601 O O . GLY A 1 76 ? 11.722 3.985 -13.340 1.00 92.81 76 GLY A O 1
ATOM 602 N N . SER A 1 77 ? 13.227 3.076 -14.717 1.00 94.75 77 SER A N 1
ATOM 603 C CA . SER A 1 77 ? 12.322 2.239 -15.493 1.00 94.75 77 SER A CA 1
ATOM 604 C C . SER A 1 77 ? 12.783 0.788 -15.494 1.00 94.75 77 SER A C 1
ATOM 606 O O . SER A 1 77 ? 13.952 0.471 -15.695 1.00 94.75 77 SER A O 1
ATOM 608 N N . SER A 1 78 ? 11.832 -0.133 -15.347 1.00 96.19 78 SER A N 1
ATOM 609 C CA . SER A 1 78 ? 12.118 -1.566 -15.447 1.00 96.19 78 SER A CA 1
ATOM 610 C C . SER A 1 78 ? 12.439 -2.017 -16.872 1.00 96.19 78 SER A C 1
ATOM 612 O O . SER A 1 78 ? 12.832 -3.163 -17.065 1.00 96.19 78 SER A O 1
ATOM 614 N N . ASP A 1 79 ? 12.203 -1.160 -17.866 1.00 96.06 79 ASP A N 1
ATOM 615 C CA . ASP A 1 79 ? 12.561 -1.436 -19.256 1.00 96.06 79 ASP A CA 1
ATOM 616 C C . ASP A 1 79 ? 14.084 -1.273 -19.483 1.00 96.06 79 ASP A C 1
ATOM 618 O O . ASP A 1 79 ? 14.621 -1.793 -20.459 1.00 96.06 79 ASP A O 1
ATOM 622 N N . ASN A 1 80 ? 14.803 -0.630 -18.550 1.00 96.00 80 ASN A N 1
ATOM 623 C CA . ASN A 1 80 ? 16.264 -0.640 -18.476 1.00 96.00 80 ASN A CA 1
ATOM 624 C C . ASN A 1 80 ? 16.734 -1.799 -17.575 1.00 96.00 80 ASN A C 1
ATOM 626 O O . ASN A 1 80 ? 16.324 -1.914 -16.423 1.00 96.00 80 ASN A O 1
ATOM 630 N N . ALA A 1 81 ? 17.627 -2.657 -18.079 1.00 95.25 81 ALA A N 1
ATOM 631 C CA . ALA A 1 81 ? 18.084 -3.855 -17.370 1.00 95.25 81 ALA A CA 1
ATOM 632 C C . ALA A 1 81 ? 18.874 -3.576 -16.075 1.00 95.25 81 ALA A C 1
ATOM 634 O O . ALA A 1 81 ? 18.864 -4.405 -15.161 1.00 95.25 81 ALA A O 1
ATOM 635 N N . GLU A 1 82 ? 19.587 -2.452 -15.986 1.00 93.38 82 GLU A N 1
ATOM 636 C CA . GLU A 1 82 ? 20.313 -2.063 -14.775 1.00 93.38 82 GLU A CA 1
ATOM 637 C C . GLU A 1 82 ? 19.352 -1.554 -13.702 1.00 93.38 82 GLU A C 1
ATOM 639 O O . GLU A 1 82 ? 19.340 -2.061 -12.577 1.00 93.38 82 GLU A O 1
ATOM 644 N N . GLU A 1 83 ? 18.477 -0.631 -14.084 1.00 95.56 83 GLU A N 1
ATOM 645 C CA . GLU A 1 83 ? 17.459 -0.062 -13.204 1.00 95.56 83 GLU A CA 1
ATOM 646 C C . GLU A 1 83 ? 16.439 -1.123 -12.772 1.00 95.56 83 GLU A C 1
ATOM 648 O O . GLU A 1 83 ? 16.040 -1.150 -11.610 1.00 95.56 83 GLU A O 1
ATOM 653 N N . PHE A 1 84 ? 16.098 -2.083 -13.640 1.00 97.12 84 PHE A N 1
ATOM 654 C CA . PHE A 1 84 ? 15.266 -3.242 -13.306 1.00 97.12 84 PHE A CA 1
ATOM 655 C C . PHE A 1 84 ? 15.770 -3.968 -12.059 1.00 97.12 84 PHE A C 1
ATOM 657 O O . PHE A 1 84 ? 14.975 -4.302 -11.178 1.00 97.12 84 PHE A O 1
ATOM 664 N N . ARG A 1 85 ? 17.085 -4.215 -11.964 1.00 94.50 85 ARG A N 1
ATOM 665 C CA . ARG A 1 85 ? 17.671 -4.908 -10.808 1.00 94.50 85 ARG A CA 1
ATOM 666 C C . ARG A 1 85 ? 17.476 -4.093 -9.535 1.00 94.50 85 ARG A C 1
ATOM 668 O O . ARG A 1 85 ? 17.059 -4.657 -8.525 1.00 94.50 85 ARG A O 1
ATOM 675 N N . ALA A 1 86 ? 17.703 -2.782 -9.604 1.00 92.38 86 ALA A N 1
ATOM 676 C CA . ALA A 1 86 ? 17.478 -1.880 -8.481 1.00 92.38 86 ALA A CA 1
ATOM 677 C C . ALA A 1 86 ? 15.997 -1.861 -8.064 1.00 92.38 86 ALA A C 1
ATOM 679 O O . ALA A 1 86 ? 15.685 -2.111 -6.902 1.00 92.38 86 ALA A O 1
ATOM 680 N N . LEU A 1 87 ? 15.073 -1.662 -9.008 1.00 91.00 87 LEU A N 1
ATOM 681 C CA . LEU A 1 87 ? 13.627 -1.652 -8.766 1.00 91.00 87 LEU A CA 1
ATOM 682 C C . LEU A 1 87 ? 13.134 -2.976 -8.169 1.00 91.00 87 LEU A C 1
ATOM 684 O O . LEU A 1 87 ? 12.363 -2.987 -7.208 1.00 91.00 87 LEU A O 1
ATOM 688 N N . ARG A 1 88 ? 13.590 -4.113 -8.708 1.00 93.50 88 ARG A N 1
ATOM 689 C CA . ARG A 1 88 ? 13.230 -5.449 -8.217 1.00 93.50 88 ARG A CA 1
ATOM 690 C C . ARG A 1 88 ? 13.724 -5.680 -6.794 1.00 93.50 88 ARG A C 1
ATOM 692 O O . ARG A 1 88 ? 13.013 -6.346 -6.042 1.00 93.50 88 ARG A O 1
ATOM 699 N N . ALA A 1 89 ? 14.898 -5.160 -6.437 1.00 89.62 89 ALA A N 1
ATOM 700 C CA . ALA A 1 89 ? 15.504 -5.365 -5.126 1.00 89.62 89 ALA A CA 1
ATOM 701 C C . ALA A 1 89 ? 14.657 -4.781 -3.989 1.00 89.62 89 ALA A C 1
ATOM 703 O O . ALA A 1 89 ? 14.574 -5.400 -2.933 1.00 89.62 89 ALA A O 1
ATOM 704 N N . TYR A 1 90 ? 13.960 -3.659 -4.207 1.00 85.88 90 TYR A N 1
ATOM 705 C CA . TYR A 1 90 ? 13.132 -3.031 -3.167 1.00 85.88 90 TYR A CA 1
ATOM 706 C C . TYR A 1 90 ? 11.620 -3.074 -3.428 1.00 85.88 90 TYR A C 1
ATOM 708 O O . TYR A 1 90 ? 10.857 -2.697 -2.543 1.00 85.88 90 TYR A O 1
ATOM 716 N N . SER A 1 91 ? 11.152 -3.547 -4.592 1.00 88.94 91 SER A N 1
ATOM 717 C CA . SER A 1 91 ? 9.719 -3.550 -4.916 1.00 88.94 91 SER A CA 1
ATOM 718 C C . SER A 1 91 ? 8.883 -4.282 -3.852 1.00 88.94 91 SER A C 1
ATOM 720 O O . SER A 1 91 ? 9.003 -5.504 -3.724 1.00 88.94 91 SER A O 1
ATOM 722 N N . PRO A 1 92 ? 7.951 -3.586 -3.172 1.00 91.00 92 PRO A N 1
ATOM 723 C CA . PRO A 1 92 ? 7.174 -4.168 -2.077 1.00 91.00 92 PRO A CA 1
ATOM 724 C C . PRO A 1 92 ? 6.406 -5.429 -2.475 1.00 91.00 92 PRO A C 1
ATOM 726 O O . PRO A 1 92 ? 6.495 -6.449 -1.799 1.00 91.00 92 PRO A O 1
ATOM 729 N N . TYR A 1 93 ? 5.709 -5.393 -3.615 1.00 91.31 93 TYR A N 1
ATOM 730 C CA . TYR A 1 93 ? 4.953 -6.533 -4.136 1.00 91.31 93 TYR A CA 1
ATOM 731 C C . TYR A 1 93 ? 5.833 -7.767 -4.388 1.00 91.31 93 TYR A C 1
ATOM 733 O O . TYR A 1 93 ? 5.442 -8.885 -4.062 1.00 91.31 93 TYR A O 1
ATOM 741 N N . HIS A 1 94 ? 7.035 -7.572 -4.933 1.00 93.00 94 HIS A N 1
ATOM 742 C CA . HIS A 1 94 ? 7.917 -8.672 -5.328 1.00 93.00 94 HIS A CA 1
ATOM 743 C C . HIS A 1 94 ? 8.784 -9.217 -4.184 1.00 93.00 94 HIS A C 1
ATOM 745 O O . HIS A 1 94 ? 9.387 -10.283 -4.330 1.00 93.00 94 HIS A O 1
ATOM 751 N N . ASN A 1 95 ? 8.860 -8.501 -3.062 1.00 91.25 95 ASN A N 1
ATOM 752 C CA . ASN A 1 95 ? 9.615 -8.906 -1.876 1.00 91.25 95 ASN A CA 1
ATOM 753 C C . ASN A 1 95 ? 8.749 -9.559 -0.791 1.00 91.25 95 ASN A C 1
ATOM 755 O O . ASN A 1 95 ? 9.261 -9.931 0.266 1.00 91.25 95 ASN A O 1
ATOM 759 N N . LEU A 1 96 ? 7.455 -9.762 -1.055 1.00 89.00 96 LEU A N 1
ATOM 760 C CA . LEU A 1 96 ? 6.615 -10.611 -0.218 1.00 89.00 96 LEU A CA 1
ATOM 761 C C . LEU A 1 96 ? 7.067 -12.072 -0.329 1.00 89.00 96 LEU A C 1
ATOM 763 O O . LEU A 1 96 ? 7.091 -12.662 -1.412 1.00 89.00 96 LEU A O 1
ATOM 767 N N . ARG A 1 97 ? 7.432 -12.650 0.815 1.00 91.31 97 ARG A N 1
ATOM 768 C CA . ARG A 1 97 ? 7.926 -14.017 0.957 1.00 91.31 97 ARG A CA 1
ATOM 769 C C . ARG A 1 97 ? 6.810 -14.902 1.507 1.00 91.31 97 ARG A C 1
ATOM 771 O O . ARG A 1 97 ? 6.172 -14.508 2.483 1.00 91.31 97 ARG A O 1
ATOM 778 N N . PRO A 1 98 ? 6.598 -16.095 0.933 1.00 92.81 98 PRO A N 1
ATOM 779 C CA . PRO A 1 98 ? 5.587 -17.017 1.423 1.00 92.81 98 PRO A CA 1
ATOM 780 C C . PRO A 1 98 ? 5.896 -17.465 2.854 1.00 92.81 98 PRO A C 1
ATOM 782 O O . PRO A 1 98 ? 7.054 -17.533 3.269 1.00 92.81 98 PRO A O 1
ATOM 785 N N . CYS A 1 99 ? 4.840 -17.811 3.585 1.00 92.62 99 CYS A N 1
ATOM 786 C CA . CYS A 1 99 ? 4.903 -18.361 4.936 1.00 92.62 99 CYS A CA 1
ATOM 787 C C . CYS A 1 99 ? 5.573 -17.452 5.989 1.00 92.62 99 CYS A C 1
ATOM 789 O O . CYS A 1 99 ? 6.093 -17.940 6.996 1.00 92.62 99 CYS A O 1
ATOM 791 N N . VAL A 1 100 ? 5.549 -16.130 5.801 1.00 89.38 100 VAL A N 1
ATOM 792 C CA . VAL A 1 100 ? 6.096 -15.162 6.764 1.00 89.38 100 VAL A CA 1
ATOM 793 C C . VAL A 1 100 ? 4.989 -14.634 7.674 1.00 89.38 100 VAL A C 1
ATOM 795 O O . VAL A 1 100 ? 3.862 -14.390 7.251 1.00 89.38 100 VAL A O 1
ATOM 798 N N . LYS A 1 101 ? 5.310 -14.449 8.959 1.00 90.19 101 LYS A N 1
ATOM 799 C CA . LYS A 1 101 ? 4.401 -13.855 9.950 1.00 90.19 101 LYS A CA 1
ATOM 800 C C . LYS A 1 101 ? 4.459 -12.329 9.876 1.00 90.19 101 LYS A C 1
ATOM 802 O O . LYS A 1 101 ? 5.116 -11.689 10.695 1.00 90.19 101 LYS A O 1
ATOM 807 N N . TYR A 1 102 ? 3.774 -11.757 8.895 1.00 87.12 102 TYR A N 1
ATOM 808 C CA . TYR A 1 102 ? 3.709 -10.310 8.705 1.00 87.12 102 TYR A CA 1
ATOM 809 C C . TYR A 1 102 ? 2.955 -9.604 9.849 1.00 87.12 102 TYR A C 1
ATOM 811 O O . TYR A 1 102 ? 2.082 -10.211 10.487 1.00 87.12 102 TYR A O 1
ATOM 819 N N . PRO A 1 103 ? 3.274 -8.329 10.146 1.00 87.88 103 PRO A N 1
ATOM 820 C CA . PRO A 1 103 ? 2.535 -7.535 11.126 1.00 87.88 103 PRO A CA 1
ATOM 821 C C . PRO A 1 103 ? 1.080 -7.290 10.682 1.00 87.88 103 PRO A C 1
ATOM 823 O O . PRO A 1 103 ? 0.753 -7.467 9.504 1.00 87.88 103 PRO A O 1
ATOM 826 N N . PRO A 1 104 ? 0.193 -6.867 11.605 1.00 87.19 104 PRO A N 1
ATOM 827 C CA . PRO A 1 104 ? -1.154 -6.455 11.242 1.00 87.19 104 PRO A CA 1
ATOM 828 C C . PRO A 1 104 ? -1.050 -5.309 10.237 1.00 87.19 104 PRO A C 1
ATOM 830 O O . PRO A 1 104 ? -0.319 -4.345 10.468 1.00 87.19 104 PRO A O 1
ATOM 833 N N . THR A 1 105 ? -1.752 -5.429 9.118 1.00 88.38 105 THR A N 1
ATOM 834 C CA . THR A 1 105 ? -1.640 -4.492 8.002 1.00 88.38 105 THR A CA 1
ATOM 835 C C . THR A 1 105 ? -3.020 -4.031 7.557 1.00 88.38 105 THR A C 1
ATOM 837 O O . THR A 1 105 ? -3.888 -4.858 7.277 1.00 88.38 105 THR A O 1
ATOM 840 N N . LEU A 1 106 ? -3.195 -2.716 7.423 1.00 89.81 106 LEU A N 1
ATOM 841 C CA . LEU A 1 106 ? -4.344 -2.097 6.769 1.00 89.81 106 LEU A CA 1
ATOM 842 C C . LEU A 1 106 ? -3.869 -1.345 5.520 1.00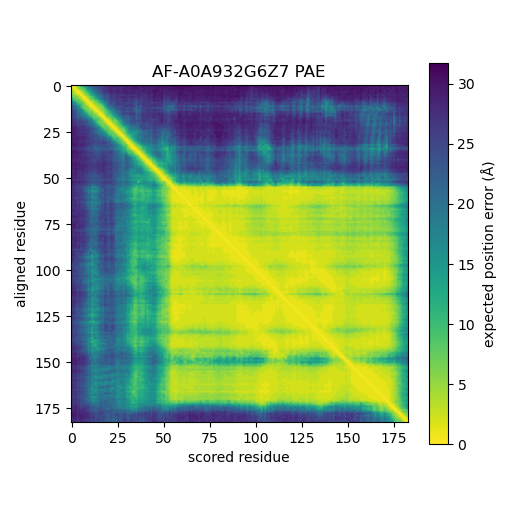 89.81 106 LEU A C 1
ATOM 844 O O . LEU A 1 106 ? -3.353 -0.232 5.603 1.00 89.81 106 LEU A O 1
ATOM 848 N N . VAL A 1 107 ? -4.048 -1.959 4.353 1.00 89.06 107 VAL A N 1
ATOM 849 C CA . VAL A 1 107 ? -3.781 -1.324 3.060 1.00 89.06 107 VAL A CA 1
ATOM 850 C C . VAL A 1 107 ? -4.927 -0.368 2.746 1.00 89.06 107 VAL A C 1
ATOM 852 O O . VAL A 1 107 ? -6.092 -0.743 2.845 1.00 89.06 107 VAL A O 1
ATOM 855 N N . THR A 1 108 ? -4.628 0.862 2.347 1.00 87.06 108 THR A N 1
ATOM 856 C CA . THR A 1 108 ? -5.645 1.846 1.953 1.00 87.06 108 THR A CA 1
ATOM 857 C C . THR A 1 108 ? -5.485 2.226 0.477 1.00 87.06 108 THR A C 1
ATOM 859 O O . THR A 1 108 ? -4.377 2.205 -0.064 1.00 87.06 108 THR A O 1
ATOM 862 N N . THR A 1 109 ? -6.600 2.475 -0.214 1.00 88.69 109 THR A N 1
ATOM 863 C CA . THR A 1 109 ? -6.658 2.964 -1.606 1.00 88.69 109 THR A CA 1
ATOM 864 C C . THR A 1 109 ? -8.046 3.554 -1.903 1.00 88.69 109 THR A C 1
ATOM 866 O O . THR A 1 109 ? -8.934 3.491 -1.047 1.00 88.69 109 THR A O 1
ATOM 869 N N . ALA A 1 110 ? -8.252 4.117 -3.093 1.00 88.38 110 ALA A N 1
ATOM 870 C CA . ALA A 1 110 ? -9.518 4.702 -3.525 1.00 88.38 110 ALA A CA 1
ATOM 871 C C . ALA A 1 110 ? -9.868 4.258 -4.953 1.00 88.38 110 ALA A C 1
ATOM 873 O O . ALA A 1 110 ? -8.994 4.187 -5.803 1.00 88.38 110 ALA A O 1
ATOM 874 N N . ASP A 1 111 ? -11.130 3.938 -5.229 1.00 88.31 111 ASP A N 1
ATOM 875 C CA . ASP A 1 111 ? -11.556 3.297 -6.484 1.00 88.31 111 ASP A CA 1
ATOM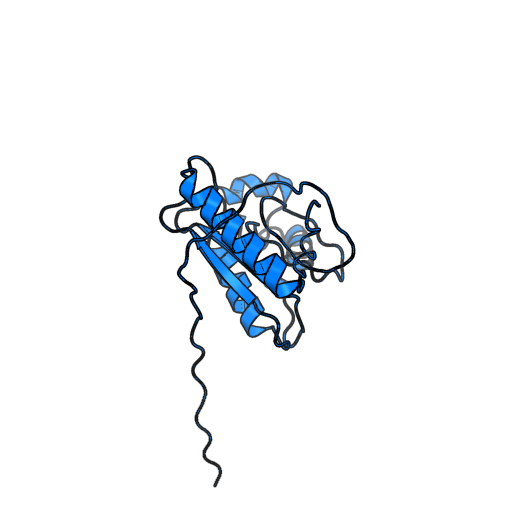 876 C C . ASP A 1 111 ? -11.385 4.154 -7.754 1.00 88.31 111 ASP A C 1
ATOM 878 O O . ASP A 1 111 ? -11.294 3.591 -8.843 1.00 88.31 111 ASP A O 1
ATOM 882 N N . HIS A 1 112 ? -11.300 5.481 -7.623 1.00 88.56 112 HIS A N 1
ATOM 883 C CA . HIS A 1 112 ? -11.065 6.425 -8.722 1.00 88.56 112 HIS A CA 1
ATOM 884 C C . HIS A 1 112 ? -9.721 7.160 -8.573 1.00 88.56 112 HIS A C 1
ATOM 886 O O . HIS A 1 112 ? -9.591 8.303 -9.006 1.00 88.56 112 HIS A O 1
ATOM 892 N N . ASP A 1 113 ? -8.723 6.552 -7.921 1.00 84.81 113 ASP A N 1
ATOM 893 C CA . ASP A 1 113 ? -7.361 7.097 -7.913 1.00 84.81 113 ASP A CA 1
ATOM 894 C C . ASP A 1 113 ? -6.704 6.914 -9.291 1.00 84.81 113 ASP A C 1
ATOM 896 O O . ASP A 1 113 ? -6.307 5.815 -9.683 1.00 84.81 113 ASP A O 1
ATOM 900 N N . ASP A 1 114 ? -6.610 8.006 -10.042 1.00 83.69 114 ASP A N 1
ATOM 901 C CA . ASP A 1 114 ? -5.982 8.076 -11.359 1.00 83.69 114 ASP A CA 1
ATOM 902 C C . ASP A 1 114 ? -4.495 8.471 -11.300 1.00 83.69 114 ASP A C 1
ATOM 904 O O . ASP A 1 114 ? -3.793 8.395 -12.311 1.00 83.69 114 ASP A O 1
ATOM 908 N N . ARG A 1 115 ? -3.975 8.831 -10.121 1.00 86.75 115 ARG A N 1
ATOM 909 C CA . ARG A 1 115 ? -2.552 9.125 -9.913 1.00 86.75 115 ARG A CA 1
ATOM 910 C C . ARG A 1 115 ? -1.785 7.850 -9.612 1.00 86.75 115 ARG A C 1
ATOM 912 O O . ARG A 1 115 ? -0.869 7.509 -10.351 1.00 86.75 115 ARG A O 1
ATOM 919 N N . VAL A 1 116 ? -2.166 7.134 -8.557 1.00 87.25 116 VAL A N 1
ATOM 920 C CA . VAL A 1 116 ? -1.594 5.829 -8.200 1.00 87.25 116 VAL A CA 1
ATOM 921 C C . VAL A 1 116 ? -2.695 4.790 -8.320 1.00 87.25 116 VAL A C 1
ATOM 923 O O . VAL A 1 116 ? -3.534 4.651 -7.434 1.00 87.25 116 VAL A O 1
ATOM 926 N N . VAL A 1 117 ? -2.685 4.037 -9.422 1.00 89.94 117 VAL A N 1
ATOM 927 C CA . VAL A 1 117 ? -3.783 3.112 -9.714 1.00 89.94 117 VAL A CA 1
ATOM 928 C C . VAL A 1 117 ? -4.009 2.104 -8.570 1.00 89.94 117 VAL A C 1
ATOM 930 O O . VAL A 1 117 ? -3.045 1.494 -8.082 1.00 89.94 117 VAL A O 1
ATOM 933 N N . PRO A 1 118 ? -5.269 1.820 -8.185 1.00 89.69 118 PRO A N 1
ATOM 934 C CA . PRO A 1 118 ? -5.583 0.930 -7.057 1.00 89.69 118 PRO A CA 1
ATOM 935 C C . PRO A 1 118 ? -5.064 -0.498 -7.225 1.00 89.69 118 PRO A C 1
ATOM 937 O O . PRO A 1 118 ? -4.867 -1.222 -6.248 1.00 89.69 118 PRO A O 1
ATOM 940 N N . GLY A 1 119 ? -4.775 -0.895 -8.469 1.00 92.38 119 GLY A N 1
ATOM 941 C CA . GLY A 1 119 ? -4.170 -2.181 -8.805 1.00 92.38 119 GLY A CA 1
ATOM 942 C C . GLY A 1 119 ? -2.852 -2.462 -8.074 1.00 92.38 119 GLY A C 1
ATOM 943 O O . GLY A 1 119 ? -2.543 -3.630 -7.834 1.00 92.38 119 GLY A O 1
ATOM 944 N N . HIS A 1 120 ? -2.097 -1.437 -7.662 1.00 90.81 120 HIS A N 1
ATOM 945 C CA . HIS A 1 120 ? -0.939 -1.621 -6.780 1.00 90.81 120 HIS A CA 1
ATOM 946 C C . HIS A 1 120 ? -1.353 -2.218 -5.432 1.00 90.81 120 HIS A C 1
ATOM 948 O O . HIS A 1 120 ? -0.879 -3.293 -5.060 1.00 90.81 120 HIS A O 1
ATOM 954 N N . SER A 1 121 ? -2.286 -1.554 -4.748 1.00 89.81 121 SER A N 1
ATOM 955 C CA . SER A 1 121 ? -2.809 -1.973 -3.449 1.00 89.81 121 SER A CA 1
ATOM 956 C C . SER A 1 121 ? -3.537 -3.313 -3.523 1.00 89.81 121 SER A C 1
ATOM 958 O O . SER A 1 121 ? -3.362 -4.144 -2.635 1.00 89.81 121 SER A O 1
ATOM 960 N N . PHE A 1 122 ? -4.307 -3.569 -4.586 1.00 94.38 122 PHE A N 1
ATOM 961 C CA . PHE A 1 122 ? -5.039 -4.831 -4.754 1.00 94.38 122 PHE A CA 1
ATOM 962 C C . PHE A 1 122 ? -4.100 -6.031 -4.851 1.00 94.38 122 PHE A C 1
ATOM 964 O O . PHE A 1 122 ? -4.240 -6.987 -4.089 1.00 94.38 122 PHE A O 1
ATOM 971 N N . LYS A 1 123 ? -3.110 -5.971 -5.750 1.00 95.56 123 LYS A N 1
ATOM 972 C CA . LYS A 1 123 ? -2.146 -7.065 -5.926 1.00 95.56 123 LYS A CA 1
ATOM 973 C C . LYS A 1 123 ? -1.315 -7.286 -4.672 1.00 95.56 123 LYS A C 1
ATOM 975 O O . LYS A 1 123 ? -1.099 -8.426 -4.273 1.00 95.56 123 LYS A O 1
ATOM 980 N N . PHE A 1 124 ? -0.868 -6.202 -4.045 1.00 94.25 124 PHE A N 1
ATOM 981 C CA . PHE A 1 124 ? -0.087 -6.276 -2.823 1.00 94.25 124 PHE A CA 1
ATOM 982 C C . PHE A 1 124 ? -0.882 -6.891 -1.666 1.00 94.25 124 PHE A C 1
ATOM 984 O O . PHE A 1 124 ? -0.397 -7.830 -1.043 1.00 94.25 124 PHE A O 1
ATOM 991 N N . ALA A 1 125 ? -2.111 -6.430 -1.412 1.00 92.50 125 ALA A N 1
ATOM 992 C CA . ALA A 1 125 ? -2.950 -6.978 -0.348 1.00 92.50 125 ALA A CA 1
ATOM 993 C C . ALA A 1 125 ? -3.258 -8.464 -0.575 1.00 92.50 125 ALA A C 1
ATOM 995 O O . ALA A 1 125 ? -3.125 -9.254 0.357 1.00 92.50 125 ALA A O 1
ATOM 996 N N . ALA A 1 126 ? -3.593 -8.855 -1.809 1.00 96.50 126 ALA A N 1
ATOM 997 C CA . ALA A 1 126 ? -3.848 -10.251 -2.158 1.00 96.50 126 ALA A CA 1
ATOM 998 C C . ALA A 1 126 ? -2.612 -11.133 -1.923 1.00 96.50 126 ALA A C 1
ATOM 1000 O O . ALA A 1 126 ? -2.694 -12.157 -1.246 1.00 96.50 126 ALA A O 1
ATOM 1001 N N . ARG A 1 127 ? -1.441 -10.704 -2.411 1.00 94.75 127 ARG A N 1
ATOM 1002 C CA . ARG A 1 127 ? -0.187 -11.444 -2.223 1.00 94.75 127 ARG A CA 1
ATOM 1003 C C . ARG A 1 127 ? 0.239 -11.500 -0.758 1.00 94.75 127 ARG A C 1
ATOM 1005 O O . ARG A 1 127 ? 0.787 -12.510 -0.320 1.00 94.75 127 ARG A O 1
ATOM 1012 N N . LEU A 1 128 ? -0.005 -10.438 0.008 1.00 93.12 128 LEU A N 1
ATOM 1013 C CA . LEU A 1 128 ? 0.307 -10.385 1.434 1.00 93.12 128 LEU A CA 1
ATOM 1014 C C . LEU A 1 128 ? -0.607 -11.318 2.238 1.00 93.12 128 LEU A C 1
ATOM 1016 O O . LEU A 1 128 ? -0.117 -12.014 3.120 1.00 93.12 128 LEU A O 1
ATOM 1020 N N . GLN A 1 129 ? -1.900 -11.381 1.908 1.00 95.06 129 GLN A N 1
ATOM 1021 C CA . GLN A 1 129 ? -2.838 -12.347 2.489 1.00 95.06 129 GLN A CA 1
ATOM 1022 C C . GLN A 1 129 ? -2.425 -13.789 2.182 1.00 95.06 129 GLN A C 1
ATOM 1024 O O . GLN A 1 129 ? -2.411 -14.615 3.087 1.00 95.06 129 GLN A O 1
ATOM 1029 N N . GLU A 1 130 ? -2.036 -14.077 0.938 1.00 97.12 130 GLU A N 1
ATOM 1030 C CA . GLU A 1 130 ? -1.524 -15.393 0.529 1.00 97.12 130 GLU A CA 1
ATOM 1031 C C . GLU A 1 130 ? -0.231 -15.769 1.276 1.00 97.12 130 GLU A C 1
ATOM 1033 O O . GLU A 1 130 ? -0.037 -16.911 1.681 1.00 97.12 130 GLU A O 1
ATOM 1038 N N . SER A 1 131 ? 0.663 -14.799 1.476 1.00 92.44 131 SER A N 1
ATOM 1039 C CA . SER A 1 131 ? 1.981 -15.023 2.081 1.00 92.44 131 SER A CA 1
ATOM 1040 C C . SER A 1 131 ? 1.971 -15.064 3.616 1.00 92.44 131 SER A C 1
ATOM 1042 O O . SER A 1 131 ? 2.965 -15.471 4.222 1.00 92.44 131 SER A O 1
ATOM 1044 N N . GLN A 1 132 ? 0.884 -14.624 4.254 1.00 92.44 132 GLN A N 1
ATOM 1045 C CA . GLN A 1 132 ? 0.760 -14.498 5.705 1.00 92.44 132 GLN A CA 1
ATOM 1046 C C . GLN A 1 132 ? 0.605 -15.870 6.382 1.00 92.44 132 GLN A C 1
ATOM 1048 O O . GLN A 1 132 ? -0.418 -16.533 6.246 1.00 92.44 132 GLN A O 1
ATOM 1053 N N . ALA A 1 133 ? 1.593 -16.262 7.191 1.00 93.12 133 ALA A N 1
ATOM 1054 C CA . ALA A 1 133 ? 1.525 -17.462 8.042 1.00 93.12 133 ALA A CA 1
ATOM 1055 C C . ALA A 1 133 ? 1.022 -17.193 9.471 1.00 93.12 133 ALA A C 1
ATOM 1057 O O . ALA A 1 133 ? 0.809 -18.121 10.252 1.00 93.12 133 ALA A O 1
ATOM 1058 N N . GLY A 1 134 ? 0.921 -15.927 9.875 1.00 90.06 134 GLY A N 1
ATOM 1059 C CA . GLY A 1 134 ? 0.451 -15.519 11.194 1.00 90.06 134 GLY A CA 1
ATOM 1060 C C . GLY A 1 134 ? -1.062 -15.313 11.253 1.00 90.06 134 GLY A C 1
ATOM 1061 O O . GLY A 1 134 ? -1.723 -15.103 10.247 1.00 90.06 134 GLY A O 1
ATOM 1062 N N . ALA A 1 135 ? -1.608 -15.273 12.470 1.00 92.69 135 ALA A N 1
ATOM 1063 C CA . ALA A 1 135 ? -3.021 -14.950 12.704 1.00 92.69 135 ALA A CA 1
ATOM 1064 C C . ALA A 1 135 ? -3.333 -13.439 12.635 1.00 92.69 135 ALA A C 1
ATOM 1066 O O . ALA A 1 135 ? -4.468 -13.026 12.871 1.00 92.69 135 ALA A O 1
ATOM 1067 N N . LYS A 1 136 ? -2.320 -12.600 12.381 1.00 89.69 136 LYS A N 1
ATOM 1068 C CA . LYS A 1 136 ? -2.461 -11.141 12.368 1.00 89.69 136 LYS A CA 1
ATOM 1069 C C . LYS A 1 136 ? -3.193 -10.694 11.098 1.00 89.69 136 L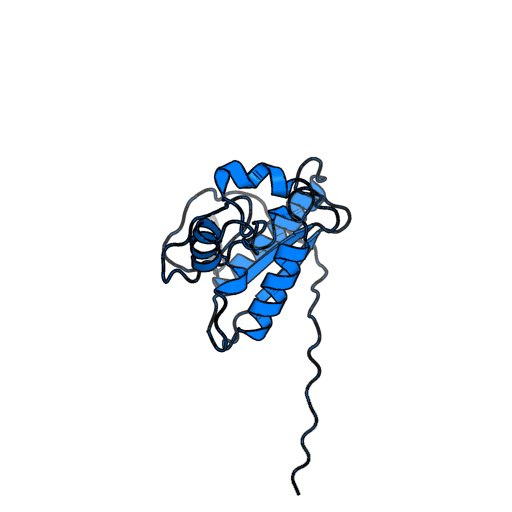YS A C 1
ATOM 1071 O O . LYS A 1 136 ? -2.876 -11.198 10.018 1.00 89.69 136 LYS A O 1
ATOM 1076 N N . PRO A 1 137 ? -4.146 -9.754 11.197 1.00 91.25 137 PRO A N 1
ATOM 1077 C CA . PRO A 1 137 ? -5.002 -9.408 10.074 1.00 91.25 137 PRO A CA 1
ATOM 1078 C C . PRO A 1 137 ? -4.239 -8.667 8.974 1.00 91.25 137 PRO A C 1
ATOM 1080 O O . PRO A 1 137 ? -3.439 -7.772 9.241 1.00 91.25 137 PRO A O 1
ATOM 1083 N N . VAL A 1 138 ? -4.557 -9.007 7.726 1.00 90.31 138 VAL A N 1
ATOM 1084 C CA . VAL A 1 138 ? -4.170 -8.252 6.531 1.00 90.31 138 VAL A CA 1
ATOM 1085 C C . VAL A 1 138 ? -5.455 -7.816 5.844 1.00 90.31 138 VAL A C 1
ATOM 1087 O O . VAL A 1 138 ? -6.184 -8.638 5.285 1.00 90.31 138 VAL A O 1
ATOM 1090 N N . LEU A 1 139 ? -5.754 -6.527 5.925 1.00 92.00 139 LEU A N 1
ATOM 1091 C CA . LEU A 1 139 ? -6.983 -5.930 5.421 1.00 92.00 139 LEU A CA 1
ATOM 1092 C C . LEU A 1 139 ? -6.671 -4.917 4.326 1.00 92.00 139 LEU A C 1
ATOM 1094 O O . LEU A 1 139 ? -5.592 -4.325 4.293 1.00 92.00 139 LEU A O 1
ATOM 1098 N N . ILE A 1 140 ? -7.656 -4.684 3.463 1.00 92.50 140 ILE A N 1
ATOM 1099 C CA . ILE A 1 140 ? -7.646 -3.583 2.508 1.00 92.50 140 ILE A CA 1
ATOM 1100 C C . ILE A 1 140 ? -8.931 -2.764 2.649 1.00 92.50 140 ILE A C 1
ATOM 1102 O O . ILE A 1 140 ? -10.032 -3.312 2.659 1.00 92.50 140 ILE A O 1
ATOM 1106 N N . ARG A 1 141 ? -8.784 -1.445 2.764 1.00 91.12 141 ARG A N 1
ATOM 1107 C CA . ARG A 1 141 ? -9.869 -0.464 2.770 1.00 91.12 141 ARG A CA 1
ATOM 1108 C C . ARG A 1 141 ? -9.848 0.300 1.454 1.00 91.12 141 ARG A C 1
ATOM 1110 O O . ARG A 1 141 ? -8.867 0.970 1.135 1.00 91.12 141 ARG A O 1
ATOM 1117 N N . ILE A 1 142 ? -10.954 0.214 0.727 1.00 91.44 142 ILE A N 1
ATOM 1118 C CA . ILE A 1 142 ? -11.144 0.870 -0.565 1.00 91.44 142 ILE A CA 1
ATOM 1119 C C . ILE A 1 142 ? -12.174 1.979 -0.368 1.00 91.44 142 ILE A C 1
ATOM 1121 O O . ILE A 1 142 ? -13.337 1.703 -0.071 1.00 91.44 142 ILE A O 1
ATOM 1125 N N . ASP A 1 143 ? -11.749 3.231 -0.496 1.00 88.56 143 ASP A N 1
ATOM 1126 C CA . ASP A 1 143 ? -12.668 4.365 -0.494 1.00 88.56 143 ASP A CA 1
ATOM 1127 C C . ASP A 1 143 ? -13.402 4.427 -1.841 1.00 88.56 143 ASP A C 1
ATOM 1129 O O . ASP A 1 143 ? -12.769 4.407 -2.894 1.00 88.56 143 ASP A O 1
ATOM 1133 N N . THR A 1 144 ? -14.735 4.463 -1.813 1.00 90.31 144 THR A N 1
ATOM 1134 C CA . THR A 1 144 ? -15.572 4.386 -3.025 1.00 90.31 144 THR A CA 1
ATOM 1135 C C . THR A 1 144 ? -16.083 5.752 -3.428 1.00 90.31 144 THR A C 1
ATOM 1137 O O . THR A 1 144 ? -16.614 6.456 -2.576 1.00 90.31 144 THR A O 1
ATOM 1140 N N . ARG A 1 145 ? -16.012 6.151 -4.699 1.00 86.38 145 ARG A N 1
ATOM 1141 C CA . ARG A 1 145 ? -16.219 7.552 -5.133 1.00 86.38 145 ARG A CA 1
ATOM 1142 C C . ARG A 1 145 ? -15.190 8.487 -4.490 1.00 86.38 145 ARG A C 1
ATOM 1144 O O . ARG A 1 145 ? -15.544 9.495 -3.869 1.00 86.38 145 ARG A O 1
ATOM 1151 N N . ALA A 1 146 ? -13.926 8.096 -4.519 1.00 84.00 146 A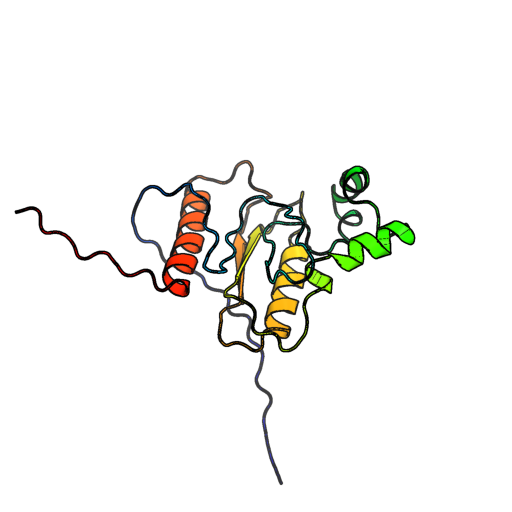LA A N 1
ATOM 1152 C CA . ALA A 1 146 ? -12.811 8.928 -4.087 1.00 84.00 146 ALA A CA 1
ATOM 1153 C C . ALA A 1 146 ? -11.617 8.714 -5.022 1.00 84.00 146 ALA A C 1
ATOM 1155 O O . ALA A 1 146 ? -11.421 7.615 -5.533 1.00 84.00 146 ALA A O 1
ATOM 1156 N N . GLY A 1 147 ? -10.837 9.773 -5.230 1.00 81.50 147 GLY A N 1
ATOM 1157 C CA . GLY A 1 147 ? -9.549 9.706 -5.920 1.00 81.50 147 GLY A CA 1
ATOM 1158 C C . GLY A 1 147 ? -8.377 9.749 -4.942 1.00 81.50 147 GLY A C 1
ATOM 1159 O O . GLY A 1 147 ? -8.532 9.463 -3.752 1.00 81.50 147 GLY A O 1
ATOM 1160 N N . HIS A 1 148 ? -7.223 10.194 -5.438 1.00 79.12 148 HIS A N 1
ATOM 1161 C CA . HIS A 1 148 ? -5.944 10.191 -4.717 1.00 79.12 148 HIS A CA 1
ATOM 1162 C C . HIS A 1 148 ? -5.949 10.915 -3.359 1.00 79.12 148 HIS A C 1
ATOM 1164 O O . HIS A 1 148 ? -5.181 10.586 -2.464 1.00 79.12 148 HIS A O 1
ATOM 1170 N N . GLY A 1 149 ? -6.830 11.901 -3.167 1.00 72.88 149 GLY A N 1
ATOM 1171 C CA . GLY A 1 149 ? -7.002 12.554 -1.866 1.00 72.88 149 GLY A CA 1
ATOM 1172 C C . GLY A 1 149 ? -7.553 13.972 -1.945 1.00 72.88 149 GLY A C 1
ATOM 1173 O O . GLY A 1 149 ? -8.305 14.385 -1.062 1.00 72.88 149 GLY A O 1
ATOM 1174 N N . ALA A 1 150 ? -7.242 14.703 -3.019 1.00 71.00 150 ALA A N 1
ATOM 1175 C CA . ALA A 1 150 ? -7.763 16.051 -3.232 1.00 71.00 150 ALA A CA 1
ATOM 1176 C C . ALA A 1 150 ? -9.294 16.034 -3.388 1.00 71.00 150 ALA A C 1
ATOM 1178 O O . ALA A 1 150 ? -9.850 15.185 -4.082 1.00 71.00 150 ALA A O 1
ATOM 1179 N N . GLY A 1 151 ? -9.977 16.969 -2.723 1.00 75.06 151 GLY A N 1
ATOM 1180 C CA . GLY A 1 151 ? -11.432 17.118 -2.823 1.00 75.06 151 GLY A CA 1
ATOM 1181 C C . GLY A 1 151 ? -12.258 16.067 -2.070 1.00 75.06 151 GLY A C 1
ATOM 1182 O O . GLY A 1 151 ? -13.478 16.037 -2.233 1.00 75.06 151 GLY A O 1
ATOM 1183 N N . LYS A 1 152 ? -11.644 15.216 -1.230 1.00 81.00 152 LYS A N 1
ATOM 1184 C CA . LYS A 1 152 ? -12.395 14.294 -0.362 1.00 81.00 152 LYS A CA 1
ATOM 1185 C C . LYS A 1 152 ? -13.304 15.086 0.602 1.00 81.00 152 LYS A C 1
ATOM 1187 O O . LYS A 1 152 ? -12.806 15.954 1.322 1.00 81.00 152 LYS A O 1
ATOM 1192 N N . PRO A 1 153 ? -14.614 14.778 0.684 1.00 87.94 153 PRO A N 1
ATOM 1193 C CA . PRO A 1 153 ? -15.501 15.373 1.680 1.00 87.94 153 PRO A CA 1
ATOM 1194 C C . PRO A 1 153 ? -15.005 15.122 3.106 1.00 87.94 153 PRO A C 1
ATOM 1196 O O . PRO A 1 153 ? -14.569 14.014 3.422 1.00 87.94 153 PRO A O 1
ATOM 1199 N N . THR A 1 154 ? -15.168 16.101 4.000 1.00 89.75 154 THR A N 1
ATOM 1200 C CA . THR A 1 154 ? -14.748 15.999 5.410 1.00 89.75 154 THR A CA 1
ATOM 1201 C C . THR A 1 154 ? -15.273 14.740 6.099 1.00 89.75 154 THR A C 1
ATOM 1203 O O . THR A 1 154 ? -14.548 14.113 6.863 1.00 89.75 154 THR A O 1
ATOM 1206 N N . ALA A 1 155 ? -16.504 14.320 5.791 1.00 90.44 155 ALA A N 1
ATOM 1207 C CA . ALA A 1 155 ? -17.077 13.088 6.331 1.00 90.44 155 ALA A CA 1
ATOM 1208 C C . ALA A 1 155 ? -16.221 11.848 6.012 1.00 90.44 155 ALA A C 1
ATOM 1210 O O . ALA A 1 155 ? -15.970 11.035 6.893 1.00 90.44 155 ALA A O 1
ATOM 1211 N N . LYS A 1 156 ? -15.699 11.741 4.784 1.00 86.19 156 LYS A N 1
ATOM 1212 C CA . LYS A 1 156 ? -14.829 10.627 4.389 1.00 86.19 156 LYS A CA 1
ATOM 1213 C C . LYS A 1 156 ? -13.469 10.667 5.066 1.00 86.19 156 LYS A C 1
ATOM 1215 O O . LYS A 1 156 ? -12.936 9.616 5.401 1.00 86.19 156 LYS A O 1
ATOM 1220 N N . LEU A 1 157 ? -12.923 11.867 5.270 1.00 85.88 157 LEU A N 1
ATOM 1221 C CA . LEU A 1 157 ? -11.679 12.045 6.019 1.00 85.88 157 LEU A CA 1
ATOM 1222 C C . LEU A 1 157 ? -11.847 11.581 7.471 1.00 85.88 157 LEU A C 1
ATOM 1224 O O . LEU A 1 157 ? -10.969 10.908 8.004 1.00 85.88 157 LEU A O 1
ATOM 1228 N N . ILE A 1 158 ? -12.991 11.894 8.089 1.00 90.44 158 ILE A N 1
ATOM 1229 C CA . ILE A 1 158 ? -13.334 11.432 9.439 1.00 90.44 158 ILE A CA 1
ATOM 1230 C C . ILE A 1 158 ? -13.468 9.907 9.470 1.00 90.44 158 ILE A C 1
ATOM 1232 O O . ILE A 1 158 ? -12.878 9.280 10.345 1.00 90.44 158 ILE A O 1
ATOM 1236 N N . ASP A 1 159 ? -14.191 9.310 8.519 1.00 89.31 159 ASP A N 1
ATOM 1237 C CA . ASP A 1 159 ? -14.363 7.854 8.445 1.00 89.31 159 ASP A CA 1
ATOM 1238 C C . ASP A 1 159 ? -13.017 7.137 8.231 1.00 89.31 159 ASP A C 1
ATOM 1240 O O . ASP A 1 159 ? -12.717 6.156 8.906 1.00 89.31 159 ASP A O 1
ATOM 1244 N N . GLU A 1 160 ? -12.167 7.644 7.332 1.00 85.31 160 GLU A N 1
ATOM 1245 C CA . GLU A 1 160 ? -10.825 7.100 7.093 1.00 85.31 160 GLU A CA 1
ATOM 1246 C C . GLU A 1 160 ? -9.950 7.166 8.351 1.00 85.31 160 GLU A C 1
ATOM 1248 O O . GLU A 1 160 ? -9.298 6.181 8.701 1.00 85.31 160 GLU A O 1
ATOM 1253 N N . ALA A 1 161 ? -9.955 8.301 9.052 1.00 87.62 161 ALA A N 1
ATOM 1254 C CA . ALA A 1 161 ? -9.212 8.463 10.296 1.00 87.62 161 ALA A CA 1
ATOM 1255 C C . ALA A 1 161 ? -9.744 7.547 11.410 1.00 87.62 161 ALA A C 1
ATOM 1257 O O . ALA A 1 161 ? -8.955 6.955 12.148 1.00 87.62 161 ALA A O 1
ATOM 1258 N N . ALA A 1 162 ? -11.067 7.401 11.517 1.00 90.81 162 ALA A N 1
ATOM 1259 C CA . ALA A 1 162 ? -11.702 6.528 12.496 1.00 90.81 162 ALA A CA 1
ATOM 1260 C C . ALA A 1 162 ? -11.349 5.054 12.254 1.00 90.81 162 ALA A C 1
ATOM 1262 O O . ALA A 1 162 ? -10.947 4.375 13.195 1.00 90.81 162 ALA A O 1
ATOM 1263 N N . ASP A 1 163 ? -11.423 4.578 11.007 1.00 88.88 163 ASP A N 1
ATOM 1264 C CA . ASP A 1 163 ? -11.068 3.200 10.645 1.00 88.88 163 ASP A CA 1
ATOM 1265 C C . ASP A 1 163 ? -9.593 2.899 10.949 1.00 88.88 163 ASP A C 1
ATOM 1267 O O . ASP A 1 163 ? -9.277 1.869 11.551 1.00 88.88 163 ASP A O 1
ATOM 1271 N N . LYS A 1 164 ? -8.684 3.814 10.576 1.00 86.81 164 LYS A N 1
ATOM 1272 C CA . LYS A 1 164 ? -7.246 3.693 10.869 1.00 86.81 164 LYS A CA 1
ATOM 1273 C C . LYS A 1 164 ? -6.999 3.628 12.372 1.00 86.81 164 LYS A C 1
ATOM 1275 O O . LYS A 1 164 ? -6.340 2.708 12.848 1.00 86.81 164 LYS A O 1
ATOM 1280 N N . MET A 1 165 ? -7.579 4.553 13.135 1.00 86.88 165 MET A N 1
ATOM 1281 C CA . MET A 1 165 ? -7.409 4.589 14.586 1.00 86.88 165 MET A CA 1
ATOM 1282 C C . MET A 1 165 ? -8.000 3.350 15.265 1.00 86.88 165 MET A C 1
ATOM 1284 O O . MET A 1 165 ? -7.367 2.771 16.144 1.00 86.88 165 MET A O 1
ATOM 1288 N N . ALA A 1 166 ? -9.182 2.898 14.842 1.00 88.88 166 ALA A N 1
ATOM 1289 C CA . ALA A 1 166 ? -9.808 1.692 15.371 1.00 88.88 166 ALA A CA 1
ATOM 1290 C C . ALA A 1 166 ? -8.948 0.447 15.108 1.00 88.88 166 ALA A C 1
ATOM 1292 O O . ALA A 1 166 ? -8.781 -0.382 16.005 1.00 88.88 166 ALA A O 1
ATOM 1293 N N . PHE A 1 167 ? -8.364 0.338 13.911 1.00 87.19 167 PHE A N 1
ATOM 1294 C CA . PHE A 1 167 ? -7.412 -0.719 13.582 1.00 87.19 167 PHE A CA 1
ATOM 1295 C C . PHE A 1 167 ? -6.176 -0.664 14.489 1.00 87.19 167 PHE A C 1
ATOM 1297 O O . PHE A 1 167 ? -5.824 -1.670 15.102 1.00 87.19 167 PHE A O 1
ATOM 1304 N N . LEU A 1 168 ? -5.562 0.512 14.647 1.00 86.75 168 LEU A N 1
ATOM 1305 C CA . LEU A 1 168 ? -4.390 0.696 15.509 1.00 86.75 168 LEU A CA 1
ATOM 1306 C C . LEU A 1 168 ? -4.690 0.340 16.970 1.00 86.75 168 LEU A C 1
ATOM 1308 O O . LEU A 1 168 ? -3.971 -0.461 17.560 1.00 86.75 168 LEU A O 1
ATOM 1312 N N . VAL A 1 169 ? -5.762 0.886 17.550 1.00 88.12 169 VAL A N 1
ATOM 1313 C CA . VAL A 1 169 ? -6.167 0.626 18.943 1.00 88.12 169 VAL A CA 1
ATOM 1314 C C . VAL A 1 169 ? -6.398 -0.864 19.178 1.00 88.12 169 VAL A C 1
ATOM 1316 O O . VAL A 1 169 ? -5.927 -1.409 20.179 1.00 88.12 169 VAL A O 1
ATOM 1319 N N . ARG A 1 170 ? -7.079 -1.534 18.241 1.00 87.88 170 ARG A N 1
ATOM 1320 C CA . ARG A 1 170 ? -7.340 -2.975 18.299 1.00 87.88 170 ARG A CA 1
ATOM 1321 C C . ARG A 1 170 ? -6.049 -3.789 18.271 1.00 87.88 170 ARG A C 1
ATOM 1323 O O . ARG A 1 170 ? -5.872 -4.673 19.105 1.00 87.88 170 ARG A O 1
ATOM 1330 N N . GLU A 1 171 ? -5.159 -3.508 17.325 1.00 86.94 171 GLU A N 1
ATOM 1331 C CA . GLU A 1 171 ? -3.974 -4.336 17.082 1.00 86.94 171 GLU A CA 1
ATOM 1332 C C . GLU A 1 171 ? -2.818 -4.039 18.052 1.00 86.94 171 GLU A C 1
ATOM 1334 O O . GLU A 1 171 ? -2.072 -4.952 18.411 1.00 86.94 171 GLU A O 1
ATOM 1339 N N . LEU A 1 172 ? -2.699 -2.800 18.544 1.00 83.38 172 LEU A N 1
ATOM 1340 C CA . LEU A 1 172 ? -1.778 -2.436 19.632 1.00 83.38 172 LEU A CA 1
ATOM 1341 C C . LEU A 1 172 ? -2.297 -2.818 21.015 1.00 83.38 172 LEU A C 1
ATOM 1343 O O . LEU A 1 172 ? -1.540 -2.723 21.978 1.00 83.38 172 LEU A O 1
ATOM 1347 N N . LYS A 1 173 ? -3.565 -3.235 21.125 1.00 86.62 173 LYS A N 1
ATOM 1348 C CA . LYS A 1 173 ? -4.232 -3.496 22.407 1.00 86.62 173 LYS A CA 1
ATOM 1349 C C . LYS A 1 173 ? -4.137 -2.290 23.348 1.00 86.62 173 LYS A C 1
ATOM 1351 O O . LYS A 1 173 ? -3.829 -2.442 24.527 1.00 86.62 173 LYS A O 1
ATOM 1356 N N . VAL A 1 174 ? -4.370 -1.088 22.818 1.00 80.69 174 VAL A N 1
ATOM 1357 C CA . VAL A 1 174 ? -4.346 0.138 23.626 1.00 80.69 174 VAL A CA 1
ATOM 1358 C C . VAL A 1 174 ? -5.459 0.054 24.663 1.00 80.69 174 VAL A C 1
ATOM 1360 O O . VAL A 1 174 ? -6.642 -0.015 24.324 1.00 80.69 174 VAL A O 1
ATOM 1363 N N . GLU A 1 175 ? -5.078 0.051 25.935 1.00 77.56 175 GLU A N 1
ATOM 1364 C CA . GLU A 1 175 ? -6.027 0.077 27.040 1.00 77.56 175 GLU A CA 1
ATOM 1365 C C . GLU A 1 175 ? -6.639 1.474 27.178 1.00 77.56 175 GLU A C 1
ATOM 1367 O O . GLU A 1 175 ? -5.961 2.493 27.017 1.00 77.56 175 GLU A O 1
ATOM 1372 N N . ARG A 1 176 ? -7.932 1.542 27.516 1.00 70.19 176 ARG A N 1
ATOM 1373 C CA . ARG A 1 176 ? -8.519 2.810 27.954 1.00 70.19 176 ARG A CA 1
ATOM 1374 C C . ARG A 1 176 ? -7.880 3.185 29.286 1.00 70.19 176 ARG A C 1
ATOM 1376 O O . ARG A 1 176 ? -7.968 2.422 30.246 1.00 70.19 176 ARG A O 1
ATOM 1383 N N . GLY A 1 177 ? -7.256 4.361 29.344 1.00 68.62 177 GLY A N 1
ATOM 1384 C CA . GLY A 1 177 ? -6.804 4.928 30.609 1.00 68.62 177 GLY A CA 1
ATOM 1385 C C . GLY A 1 177 ? -7.971 4.956 31.595 1.00 68.62 177 GLY A C 1
ATOM 1386 O O . GLY A 1 177 ? -9.076 5.347 31.227 1.00 68.62 177 GLY A O 1
ATOM 1387 N N . LYS A 1 1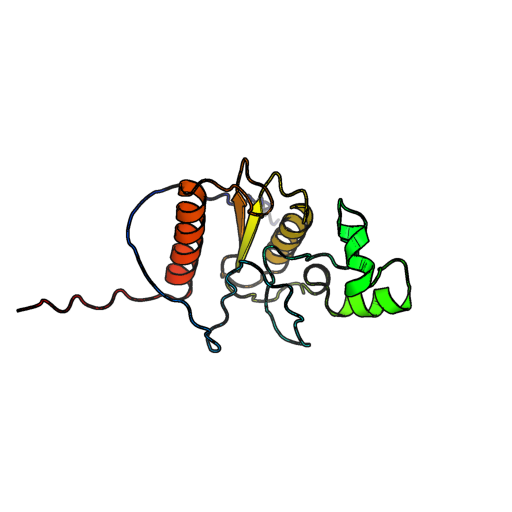78 ? -7.744 4.494 32.829 1.00 63.91 178 LYS A N 1
ATOM 1388 C CA . LYS A 1 178 ? -8.752 4.583 33.891 1.00 63.91 178 LYS A CA 1
ATOM 1389 C C . LYS A 1 178 ? -9.159 6.047 34.034 1.00 63.91 178 LYS A C 1
ATOM 1391 O O . LYS A 1 178 ? -8.282 6.887 34.249 1.00 63.91 178 LYS A O 1
ATOM 1396 N N . ASP A 1 179 ? -10.456 6.330 33.929 1.00 63.97 179 ASP A N 1
ATOM 1397 C CA . ASP A 1 179 ? -10.993 7.662 34.184 1.00 63.97 179 ASP A CA 1
ATOM 1398 C C . ASP A 1 179 ? -10.538 8.089 35.580 1.00 63.97 179 ASP A C 1
ATOM 1400 O O . ASP A 1 179 ? -10.935 7.515 36.599 1.00 63.97 179 ASP A O 1
ATOM 1404 N N . ARG A 1 180 ? -9.640 9.075 35.642 1.00 59.53 180 ARG A N 1
ATOM 1405 C CA . ARG A 1 180 ? -9.373 9.763 36.898 1.00 59.53 180 ARG A CA 1
ATOM 1406 C C . ARG A 1 180 ? -10.634 10.558 37.183 1.00 59.53 180 ARG A C 1
ATOM 1408 O O . ARG A 1 180 ? -10.834 11.612 36.589 1.00 59.53 180 ARG A O 1
ATOM 1415 N N . ALA A 1 181 ? -11.491 10.014 38.043 1.00 53.81 181 ALA A N 1
ATOM 1416 C CA . ALA A 1 181 ? -12.595 10.761 38.616 1.00 53.81 181 ALA A CA 1
ATOM 1417 C C . ALA A 1 181 ? -12.016 12.059 39.187 1.00 53.81 181 ALA A C 1
ATOM 1419 O O . ALA A 1 181 ? -11.220 12.034 40.130 1.00 53.81 181 ALA A O 1
ATOM 1420 N N . VAL A 1 182 ? -12.345 13.177 38.545 1.00 55.22 182 VAL A N 1
ATOM 1421 C CA . VAL A 1 182 ? -12.087 14.501 39.096 1.00 55.22 182 VAL A CA 1
ATOM 1422 C C . VAL A 1 182 ? -13.000 14.589 40.314 1.00 55.22 182 VAL A C 1
ATOM 1424 O O . VAL A 1 182 ? -14.221 14.571 40.163 1.00 55.22 182 VAL A O 1
ATOM 1427 N N . LYS A 1 183 ? -12.394 14.516 41.501 1.00 51.34 183 LYS A N 1
ATOM 1428 C CA . LYS A 1 183 ? -13.078 14.779 42.769 1.00 51.34 183 LYS A CA 1
ATOM 1429 C C . LYS A 1 183 ? -13.416 16.255 42.882 1.00 51.34 183 LYS A C 1
ATOM 1431 O O . LYS A 1 183 ? -12.595 17.065 42.395 1.00 51.34 183 LYS A O 1
#

Radius of gyration: 18.93 Å; Cα contacts (8 Å, |Δi|>4): 224; chains: 1; bounding box: 41×61×62 Å

Sequence (183 aa):
MLDQPFGQGQLRLVRQSKGLFKNTFKSSWHGGRLVDSADTASRTAEGDDRVPAQGVMDMLRFHKFTIGHAWTIDYGSSDNAEEFRALRAYSPYHNLRPCVKYPPTLVTTADHDDRVVPGHSFKFAARLQESQAGAKPVLIRIDTRAGHGAGKPTAKLIDEAADKMAFLVRELKVERGKDRAVK

pLDDT: mean 71.3, std 26.71, range [22.56, 97.12]

Mean predicted aligned error: 12.83 Å

Nearest PDB structures (foldseek):
  3mun-assembly1_A  TM=9.817E-01  e=5.459E-12  Aeromonas caviae
  7y1x-assembly1_A  TM=9.774E-01  e=4.093E-11  Microbulbifer arenaceous
  2bkl-assembly2_B  TM=9.556E-01  e=2.137E-11  Myxococcus xanthus
  1yr2-assembly1_A  TM=9.156E-01  e=4.662E-11  Novosphingobium capsulatum
  5n4e-assembly2_B  TM=9.118E-01  e=1.775E-09  Galerina marginata